Protein AF-A0A417I311-F1 (afdb_monomer)

Secondary structure (DSSP, 8-state):
-HHHHHHHHHHHHHHHHHHHHHHHHTTT-HHHHHHHHHHHHHHHHHHHTTSHHHHHTT-SSEEEEE-SS---HHHHHHHHTT---TT-S-EEEEESS-SSEEEEE---TTS-EEEEEE-TTSSEEEEEEE--GGGEEEE-S--SSPPPP---SSHHHHHHHHHHHHHHHHHHHHHHHHHHHHS-PPPPPPPPGGGEEEEEEEEETTEEEEEEE-TT--EEEEEEEETTT-EEEEEETT--EEEEEEEPSS-SS-EEEEEETTEEEEEEEE---SSS-EEEEEETTEEEEEEEPTTSSS--EEEEETTEEEEEEE-----EETTEE--SEEEEESSGGGHHHHHHHHHHHHHHHHHHHTT---S--

pLDDT: mean 87.01, std 12.62, range [29.98, 97.88]

Solvent-a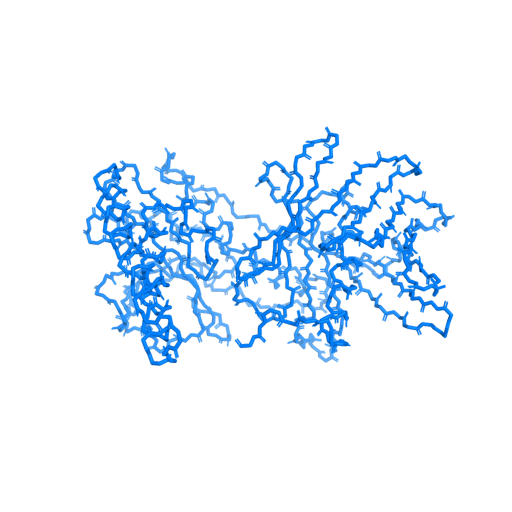ccessible surface area (backbone atoms only — not comparable to full-atom values): 19408 Å² total; per-residue (Å²): 108,75,70,54,30,51,52,25,38,53,53,9,50,54,36,28,52,51,11,55,50,36,37,66,75,25,64,95,38,72,68,44,36,52,53,14,51,55,38,28,53,51,9,53,51,41,32,23,67,27,42,44,68,53,33,42,74,70,38,61,52,48,39,51,43,77,43,90,54,69,52,58,67,66,63,52,45,72,64,35,26,85,39,74,45,66,41,12,8,33,24,38,31,34,38,73,92,46,91,53,61,28,42,31,27,41,60,48,98,80,30,39,29,41,38,38,35,52,45,98,75,15,42,39,34,38,42,32,66,47,59,60,56,85,43,59,65,40,81,74,51,73,45,71,40,64,56,65,76,93,77,56,92,48,68,37,50,41,53,21,54,54,46,35,55,68,49,39,64,63,50,51,50,53,39,52,56,43,25,63,76,71,73,48,78,69,85,73,84,77,61,50,36,91,30,38,29,43,38,43,80,45,88,47,101,66,30,44,38,34,44,33,21,41,60,88,67,47,72,49,35,46,32,44,23,48,69,90,64,45,46,42,41,32,20,39,81,85,68,45,70,50,34,37,39,35,57,56,81,92,55,97,49,64,33,33,41,35,24,49,66,85,40,88,45,35,51,40,33,54,51,98,53,97,83,53,65,32,34,38,26,60,38,95,95,38,46,35,37,40,36,52,56,54,83,59,81,57,74,29,30,44,31,24,48,72,83,42,75,47,32,33,37,38,36,48,54,96,44,76,57,95,88,41,81,52,85,42,32,35,35,42,41,78,46,73,91,48,43,71,60,50,52,53,49,45,56,51,50,56,54,53,54,51,40,50,73,75,66,43,87,61,95,75,126

Mean predicted aligned error: 7.83 Å

Structure (mmCIF, N/CA/C/O backbone):
data_AF-A0A417I311-F1
#
_entry.id   AF-A0A417I311-F1
#
loop_
_atom_site.group_PDB
_atom_site.id
_atom_site.type_symbol
_atom_site.label_atom_id
_atom_site.label_alt_id
_atom_site.label_comp_id
_atom_site.label_asym_id
_atom_site.label_entity_id
_atom_site.label_seq_id
_atom_site.pdbx_PDB_ins_code
_atom_site.Cartn_x
_atom_site.Cartn_y
_atom_site.Cartn_z
_atom_site.occupancy
_atom_site.B_iso_or_equiv
_atom_site.auth_seq_id
_atom_site.auth_comp_id
_atom_site.auth_asym_id
_atom_site.auth_atom_id
_atom_site.pdbx_PDB_model_num
ATOM 1 N N . MET A 1 1 ? -21.021 12.827 11.991 1.00 75.88 1 MET A N 1
ATOM 2 C CA . MET A 1 1 ? -19.706 13.355 11.541 1.00 75.88 1 MET A CA 1
ATOM 3 C C . MET A 1 1 ? -19.445 14.848 11.779 1.00 75.88 1 MET A C 1
ATOM 5 O O . MET A 1 1 ? -18.446 15.147 12.423 1.00 75.88 1 MET A O 1
ATOM 9 N N . LYS A 1 2 ? -20.289 15.801 11.335 1.00 80.00 2 LYS A N 1
ATOM 10 C CA . LYS A 1 2 ? -20.006 17.259 11.465 1.00 80.00 2 LYS A CA 1
ATOM 11 C C . LYS A 1 2 ? -19.640 17.720 12.892 1.00 80.00 2 LYS A C 1
ATOM 13 O O . LYS A 1 2 ? -18.656 18.432 13.063 1.00 80.00 2 LYS A O 1
ATOM 18 N N . LYS A 1 3 ? -20.381 17.265 13.913 1.00 81.25 3 LYS A N 1
ATOM 19 C CA . LYS A 1 3 ? -20.112 17.594 15.330 1.00 81.25 3 LYS A CA 1
ATOM 20 C C . LYS A 1 3 ? -18.747 17.082 15.817 1.00 81.25 3 LYS A C 1
ATOM 22 O O . LYS A 1 3 ? -18.019 17.821 16.468 1.00 81.25 3 LYS A O 1
ATOM 27 N N . ARG A 1 4 ? -18.377 15.842 15.460 1.00 85.31 4 ARG A N 1
ATOM 28 C CA . ARG A 1 4 ? -17.066 15.249 15.785 1.00 85.31 4 ARG A CA 1
ATOM 29 C C . ARG A 1 4 ? -15.932 16.065 15.167 1.00 85.31 4 ARG A C 1
ATOM 31 O O . ARG A 1 4 ? -15.029 16.461 15.892 1.00 85.31 4 ARG A O 1
ATOM 38 N N . LYS A 1 5 ? -16.018 16.359 13.863 1.00 88.00 5 LYS A N 1
ATOM 39 C CA . LYS A 1 5 ? -15.006 17.144 13.139 1.00 88.00 5 LYS A CA 1
ATOM 40 C C . LYS A 1 5 ? -14.698 18.456 13.862 1.00 88.00 5 LYS A C 1
ATOM 42 O O . LYS A 1 5 ? -13.538 18.736 14.137 1.00 88.00 5 LYS A O 1
ATOM 47 N N . TRP A 1 6 ? -15.730 19.224 14.213 1.00 90.19 6 TRP A N 1
ATOM 48 C CA . TRP A 1 6 ? -15.559 20.489 14.933 1.00 90.19 6 TRP A CA 1
ATOM 49 C C . TRP A 1 6 ? -14.983 20.303 16.334 1.00 90.19 6 TRP A C 1
ATOM 51 O O . TRP A 1 6 ? -14.051 21.013 16.692 1.00 90.19 6 TRP A O 1
ATOM 61 N N . LYS A 1 7 ? -15.470 19.319 17.099 1.00 89.94 7 LYS A N 1
ATOM 62 C CA . LYS A 1 7 ? -14.959 19.039 18.447 1.00 89.94 7 LYS A CA 1
ATOM 63 C C . LYS A 1 7 ? -13.455 18.742 18.441 1.00 89.94 7 LYS A C 1
ATOM 65 O O . LYS A 1 7 ? -12.721 19.339 19.220 1.00 89.94 7 LYS A O 1
ATOM 70 N N . PHE A 1 8 ? -13.005 17.848 17.560 1.00 90.88 8 PHE A N 1
ATOM 71 C CA . PHE A 1 8 ? -11.591 17.471 17.465 1.00 90.88 8 PHE A CA 1
ATOM 72 C C . PHE A 1 8 ? -10.726 18.595 16.887 1.00 90.88 8 PHE A C 1
ATOM 74 O O . PHE A 1 8 ? -9.636 18.819 17.394 1.00 90.88 8 PHE A O 1
ATOM 81 N N . ARG A 1 9 ? -11.212 19.359 15.897 1.00 92.25 9 ARG A N 1
ATOM 82 C CA . ARG A 1 9 ? -10.464 20.516 15.375 1.00 92.25 9 ARG A CA 1
ATOM 83 C C . ARG A 1 9 ? -10.301 21.623 16.414 1.00 92.25 9 ARG A C 1
ATOM 85 O O . ARG A 1 9 ? -9.201 22.123 16.583 1.00 92.25 9 ARG A O 1
ATOM 92 N N . ILE A 1 10 ? -11.354 21.978 17.151 1.00 93.69 10 ILE A N 1
ATOM 93 C CA . ILE A 1 10 ? -11.255 23.005 18.202 1.00 93.69 10 ILE A CA 1
ATOM 94 C C . ILE A 1 10 ? -10.309 22.540 19.314 1.00 93.69 10 ILE A C 1
ATOM 96 O O . ILE A 1 10 ? -9.406 23.279 19.690 1.00 93.69 10 ILE A O 1
ATOM 100 N N . ALA A 1 11 ? -10.483 21.308 19.805 1.00 93.94 11 ALA A N 1
ATOM 101 C CA . ALA A 1 11 ? -9.630 20.765 20.859 1.00 93.94 11 ALA A CA 1
ATOM 102 C C . ALA A 1 11 ? -8.164 20.654 20.412 1.00 93.94 11 ALA A C 1
ATOM 104 O O . ALA A 1 11 ? -7.278 21.133 21.110 1.00 93.94 11 ALA A O 1
ATOM 105 N N . GLY A 1 12 ? -7.914 20.079 19.232 1.00 92.94 12 GLY A N 1
ATOM 106 C CA . GLY A 1 12 ? -6.569 19.949 18.672 1.00 92.94 12 GLY A CA 1
ATOM 107 C C . GLY A 1 12 ? -5.918 21.308 18.444 1.00 92.94 12 GLY A C 1
ATOM 108 O O . GLY A 1 12 ? -4.799 21.522 18.887 1.00 92.94 12 GLY A O 1
ATOM 109 N N . GLY A 1 13 ? -6.651 22.263 17.863 1.00 94.00 13 GLY A N 1
ATOM 110 C CA . GLY A 1 13 ? -6.154 23.616 17.617 1.00 94.00 13 GLY A CA 1
ATOM 111 C C . GLY A 1 13 ? -5.790 24.350 18.906 1.00 94.00 13 GLY A C 1
ATOM 112 O O . GLY A 1 13 ? -4.733 24.968 18.972 1.00 94.00 13 GLY A O 1
ATOM 113 N N . ALA A 1 14 ? -6.610 24.229 19.954 1.00 95.62 14 ALA A N 1
ATOM 114 C CA . ALA A 1 14 ? -6.309 24.815 21.259 1.00 95.62 14 ALA A CA 1
ATOM 115 C C . ALA A 1 14 ? -5.031 24.225 21.882 1.00 95.62 14 ALA A C 1
ATOM 117 O O . ALA A 1 14 ? -4.188 24.971 22.375 1.00 95.62 14 ALA A O 1
ATOM 118 N N . VAL A 1 15 ? -4.856 22.900 21.820 1.00 95.88 15 VAL A N 1
ATOM 119 C CA . VAL A 1 15 ? -3.656 22.221 22.339 1.00 95.88 15 VAL A CA 1
ATOM 120 C C . VAL A 1 15 ? -2.414 22.569 21.507 1.00 95.88 15 VAL A C 1
ATOM 122 O O . VAL A 1 15 ? -1.358 22.840 22.071 1.00 95.88 15 VAL A O 1
ATOM 125 N N . THR A 1 16 ? -2.531 22.645 20.179 1.00 94.75 16 THR A N 1
ATOM 126 C CA . THR A 1 16 ? -1.442 23.082 19.289 1.00 94.75 16 THR A CA 1
ATOM 127 C C . THR A 1 16 ? -1.011 24.517 19.601 1.00 94.75 16 THR A C 1
ATOM 129 O O . THR A 1 16 ? 0.183 24.774 19.728 1.00 94.75 16 THR A O 1
ATOM 132 N N . LEU A 1 17 ? -1.960 25.444 19.783 1.00 95.56 17 LEU A N 1
ATOM 133 C CA . LEU A 1 17 ? -1.660 26.831 20.160 1.00 95.56 17 LEU A CA 1
ATOM 134 C C . LEU A 1 17 ? -0.974 26.920 21.529 1.00 95.56 17 LEU A C 1
ATOM 136 O O . LEU A 1 17 ? -0.050 27.713 21.688 1.00 95.56 17 LEU A O 1
ATOM 140 N N . LEU A 1 18 ? -1.375 26.081 22.489 1.00 94.56 18 LEU A N 1
ATOM 141 C CA . LEU A 1 18 ? -0.691 25.972 23.777 1.00 94.56 18 LEU A CA 1
ATOM 142 C C . LEU A 1 18 ? 0.759 25.494 23.605 1.00 94.56 18 LEU A C 1
ATOM 144 O O . LEU A 1 18 ? 1.657 26.078 24.201 1.00 94.56 18 LEU A O 1
ATOM 148 N N . GLY A 1 19 ? 1.004 24.484 22.765 1.00 93.12 19 GLY A N 1
ATOM 149 C CA . GLY A 1 19 ? 2.359 24.019 22.449 1.00 93.12 19 GLY A CA 1
ATOM 150 C C . GLY A 1 19 ? 3.234 25.125 21.847 1.00 93.12 19 GLY A C 1
ATOM 151 O O . GLY A 1 19 ? 4.344 25.351 22.317 1.00 93.12 19 GLY A O 1
ATOM 152 N N . ILE A 1 20 ? 2.709 25.877 20.873 1.00 93.81 20 ILE A N 1
ATOM 153 C CA . ILE A 1 20 ? 3.413 27.021 20.259 1.00 93.81 20 ILE A CA 1
ATOM 154 C C . ILE A 1 20 ? 3.721 28.102 21.303 1.00 93.81 20 ILE A C 1
ATOM 156 O O . ILE A 1 20 ? 4.832 28.629 21.348 1.00 93.81 20 ILE A O 1
ATOM 160 N N . TYR A 1 21 ? 2.755 28.419 22.166 1.00 94.25 21 TYR A N 1
ATOM 161 C CA . TYR A 1 21 ? 2.948 29.385 23.243 1.00 94.25 21 TYR A CA 1
ATOM 162 C C . TYR A 1 21 ? 4.054 28.948 24.215 1.00 94.25 21 TYR A C 1
ATOM 164 O O . TYR A 1 21 ? 4.936 29.743 24.536 1.00 94.25 21 TYR A O 1
ATOM 172 N N . LEU A 1 22 ? 4.055 27.677 24.633 1.00 92.00 22 LEU A N 1
ATOM 173 C CA . LEU A 1 22 ? 5.090 27.128 25.510 1.00 92.00 22 LEU A CA 1
ATOM 174 C C . LEU A 1 22 ? 6.476 27.148 24.852 1.00 92.00 22 LEU A C 1
ATOM 176 O O . LEU A 1 22 ? 7.454 27.426 25.540 1.00 92.00 22 LEU A O 1
ATOM 180 N N . MET A 1 23 ? 6.571 26.926 23.534 1.00 92.00 23 MET A N 1
ATOM 181 C CA . MET A 1 23 ? 7.841 27.072 22.808 1.00 92.00 23 MET A CA 1
ATOM 182 C C . MET A 1 23 ? 8.362 28.511 22.852 1.00 92.00 23 MET A C 1
ATOM 184 O O . MET A 1 23 ? 9.558 28.720 23.032 1.00 92.00 23 MET A O 1
ATOM 188 N N . ALA A 1 24 ? 7.476 29.499 22.701 1.00 90.88 24 ALA A N 1
ATOM 189 C CA . ALA A 1 24 ? 7.858 30.907 22.728 1.00 90.88 24 ALA A CA 1
ATOM 190 C C . ALA A 1 24 ? 8.306 31.363 24.127 1.00 90.88 24 ALA A C 1
ATOM 192 O O . ALA A 1 24 ? 9.293 32.083 24.249 1.00 90.88 24 ALA A O 1
ATOM 193 N N . VAL A 1 25 ? 7.603 30.936 25.182 1.00 90.19 25 VAL A N 1
ATOM 194 C CA . VAL A 1 25 ? 7.931 31.305 26.573 1.00 90.19 25 VAL A CA 1
ATOM 195 C C . VAL A 1 25 ? 9.162 30.558 27.089 1.00 90.19 25 VAL A C 1
ATOM 197 O O . VAL A 1 25 ? 9.966 31.136 27.811 1.00 90.19 25 VAL A O 1
ATOM 200 N N . GLY A 1 26 ? 9.326 29.292 26.708 1.00 83.94 26 GLY A N 1
ATOM 201 C CA . GLY A 1 26 ? 10.454 28.444 27.100 1.00 83.94 26 GLY A CA 1
ATOM 202 C C . GLY A 1 26 ? 11.679 28.553 26.199 1.00 83.94 26 GLY A C 1
ATOM 203 O O . GLY A 1 26 ? 12.527 27.663 26.227 1.00 83.94 26 GLY A O 1
ATOM 204 N N . TYR A 1 27 ? 11.762 29.577 25.347 1.00 84.25 27 TYR A N 1
ATOM 205 C CA . TYR A 1 27 ? 12.858 29.710 24.395 1.00 84.25 27 TYR A CA 1
ATOM 206 C C . TYR A 1 27 ? 14.206 29.813 25.126 1.00 84.25 27 TYR A C 1
ATOM 208 O O . TYR A 1 27 ? 14.423 30.716 25.931 1.00 84.25 27 TYR A O 1
ATOM 216 N N . GLY A 1 28 ? 15.114 28.877 24.840 1.00 80.00 28 GLY A N 1
ATOM 217 C CA . GLY A 1 28 ? 16.408 28.757 25.521 1.00 80.00 28 GLY A CA 1
ATOM 218 C C . GLY A 1 28 ? 16.422 27.801 26.721 1.00 80.00 28 GLY A C 1
ATOM 219 O O . GLY A 1 28 ? 17.489 27.577 27.285 1.00 80.00 28 GLY A O 1
ATOM 220 N N . GLU A 1 29 ? 15.286 27.192 27.084 1.00 90.31 29 GLU A N 1
ATOM 221 C CA . GLU A 1 29 ? 15.189 26.204 28.163 1.00 90.31 29 GLU A CA 1
ATOM 222 C C . GLU A 1 29 ? 14.776 24.819 27.632 1.00 90.31 29 GLU A C 1
ATOM 224 O O . GLU A 1 29 ? 13.647 24.591 27.189 1.00 90.31 29 GLU A O 1
ATOM 229 N N . THR A 1 30 ? 15.691 23.850 27.716 1.00 88.81 30 THR A N 1
ATOM 230 C CA . THR A 1 30 ? 15.527 22.509 27.127 1.00 88.81 30 THR A CA 1
ATOM 231 C C . THR A 1 30 ? 14.301 21.748 27.643 1.00 88.81 30 THR A C 1
ATOM 233 O O . THR A 1 30 ? 13.616 21.080 26.866 1.00 88.81 30 THR A O 1
ATOM 236 N N . ILE A 1 31 ? 13.994 21.844 28.941 1.00 89.25 31 ILE A N 1
ATOM 237 C CA . ILE A 1 31 ? 12.863 21.125 29.551 1.00 89.25 31 ILE A CA 1
ATOM 238 C C . ILE A 1 31 ? 11.537 21.673 29.018 1.00 89.25 31 ILE A C 1
ATOM 240 O O . ILE A 1 31 ? 10.693 20.907 28.547 1.00 89.25 31 ILE A O 1
ATOM 244 N N . THR A 1 32 ? 11.371 22.994 29.029 1.00 86.00 32 THR A N 1
ATOM 245 C CA . THR A 1 32 ? 10.146 23.645 28.554 1.00 86.00 32 THR A CA 1
ATOM 246 C C . THR A 1 32 ? 9.944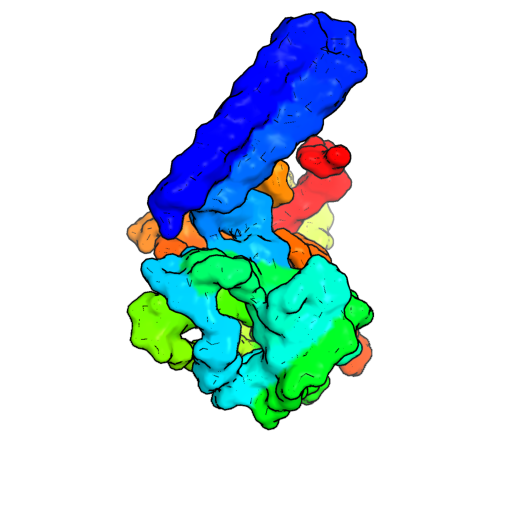 23.428 27.056 1.00 86.00 32 THR A C 1
ATOM 248 O O . THR A 1 32 ? 8.829 23.115 26.640 1.00 86.00 32 THR A O 1
ATOM 251 N N . LEU A 1 33 ? 11.013 23.460 26.252 1.00 88.75 33 LEU A N 1
ATOM 252 C CA . LEU A 1 33 ? 10.952 23.105 24.828 1.00 88.75 33 LEU A CA 1
ATOM 253 C C . LEU A 1 33 ? 10.535 21.646 24.598 1.00 88.75 33 LEU A C 1
ATOM 255 O O . LEU A 1 33 ? 9.730 21.367 23.705 1.00 88.75 33 LEU A O 1
ATOM 259 N N . THR A 1 34 ? 11.025 20.718 25.421 1.00 88.75 34 THR A N 1
ATOM 260 C CA . THR A 1 34 ? 10.639 19.300 25.345 1.00 88.75 34 THR A CA 1
ATOM 261 C C . THR A 1 34 ? 9.146 19.131 25.631 1.00 88.75 34 THR A C 1
ATOM 263 O O . THR A 1 34 ? 8.425 18.521 24.841 1.00 88.75 34 THR A O 1
ATOM 266 N N . ILE A 1 35 ? 8.646 19.736 26.713 1.00 91.25 35 ILE A N 1
ATOM 267 C CA . ILE A 1 35 ? 7.219 19.710 27.071 1.00 91.25 35 ILE A CA 1
ATOM 268 C C . ILE A 1 35 ? 6.375 20.344 25.961 1.00 91.25 35 ILE A C 1
ATOM 270 O O . ILE A 1 35 ? 5.372 19.768 25.538 1.00 91.25 35 ILE A O 1
ATOM 274 N N . ALA A 1 36 ? 6.792 21.505 25.457 1.00 90.88 36 ALA A N 1
ATOM 275 C CA . ALA A 1 36 ? 6.097 22.219 24.395 1.00 90.88 36 ALA A CA 1
ATOM 276 C C . ALA A 1 36 ? 5.980 21.376 23.117 1.00 90.88 36 ALA A C 1
ATOM 278 O O . ALA A 1 36 ? 4.914 21.327 22.501 1.00 90.88 36 ALA A O 1
ATOM 279 N N . THR A 1 37 ? 7.043 20.651 22.765 1.00 90.06 37 THR A N 1
ATOM 280 C CA . THR A 1 37 ? 7.070 19.727 21.624 1.00 90.06 37 THR A CA 1
ATOM 281 C C . THR A 1 37 ? 6.085 18.576 21.814 1.00 90.06 37 THR A C 1
ATOM 283 O O . THR A 1 37 ? 5.281 18.303 20.924 1.00 90.06 37 THR A O 1
ATOM 286 N N . VAL A 1 38 ? 6.070 17.944 22.991 1.00 91.94 38 VAL A N 1
ATOM 287 C CA . VAL A 1 38 ? 5.119 16.864 23.305 1.00 91.94 38 VAL A CA 1
ATOM 288 C C . VAL A 1 38 ? 3.671 17.362 23.219 1.00 91.94 38 VAL A C 1
ATOM 290 O O . VAL A 1 38 ? 2.830 16.721 22.586 1.00 91.94 38 VAL A O 1
ATOM 293 N N . VAL A 1 39 ? 3.370 18.531 23.793 1.00 92.81 39 VAL A N 1
ATOM 294 C CA . VAL A 1 39 ? 2.035 19.152 23.722 1.00 92.81 39 VAL A CA 1
ATOM 295 C C . VAL A 1 39 ? 1.642 19.450 22.274 1.00 92.81 39 VAL A C 1
ATOM 297 O O . VAL A 1 39 ? 0.513 19.166 21.871 1.00 92.81 39 VAL A O 1
ATOM 300 N N . LEU A 1 40 ? 2.573 19.970 21.472 1.00 91.88 40 LEU A N 1
ATOM 301 C CA . LEU A 1 40 ? 2.344 20.253 20.059 1.00 91.88 40 LEU A CA 1
ATOM 302 C C . LEU A 1 40 ? 1.984 18.980 19.279 1.00 91.88 40 LEU A C 1
ATOM 304 O O . LEU A 1 40 ? 0.990 18.978 18.547 1.00 91.88 40 LEU A O 1
ATOM 308 N N . ILE A 1 41 ? 2.734 17.891 19.489 1.00 89.12 41 ILE A N 1
ATOM 309 C CA . ILE A 1 41 ? 2.469 16.575 18.888 1.00 89.12 41 ILE A CA 1
ATOM 310 C C . ILE A 1 41 ? 1.065 16.089 19.267 1.00 89.12 41 ILE A C 1
ATOM 312 O O . ILE A 1 41 ? 0.293 15.696 18.391 1.00 89.12 41 ILE A O 1
ATOM 316 N N . PHE A 1 42 ? 0.685 16.179 20.546 1.00 90.12 42 PHE A N 1
ATOM 317 C CA . PHE A 1 42 ? -0.663 15.809 20.987 1.00 90.12 42 PHE A CA 1
ATOM 318 C C . PHE A 1 42 ? -1.755 16.652 20.319 1.00 90.12 42 PHE A C 1
ATOM 320 O O . PHE A 1 42 ? -2.780 16.107 19.904 1.00 90.12 42 PHE A O 1
ATOM 327 N N . GLY A 1 43 ? -1.547 17.963 20.174 1.00 91.69 43 GLY A N 1
ATOM 328 C CA . GLY A 1 43 ? -2.493 18.846 19.491 1.00 91.69 43 GLY A CA 1
ATOM 329 C C . GLY A 1 43 ? -2.701 18.462 18.025 1.00 91.69 43 GLY A C 1
ATOM 330 O O . GLY A 1 43 ? -3.844 18.311 17.579 1.00 91.69 43 GLY A O 1
ATOM 331 N N . ILE A 1 44 ? -1.606 18.201 17.303 1.00 88.62 44 ILE A N 1
ATOM 332 C CA . ILE A 1 44 ? -1.632 17.746 15.904 1.00 88.62 44 ILE A CA 1
ATOM 333 C C . ILE A 1 44 ? -2.314 16.374 15.787 1.00 88.62 44 ILE A C 1
ATOM 335 O O . ILE A 1 44 ? -3.141 16.172 14.893 1.00 88.62 44 ILE A O 1
ATOM 339 N N . ALA A 1 45 ? -2.039 15.446 16.707 1.00 86.31 45 ALA A N 1
ATOM 340 C CA . ALA A 1 45 ? -2.669 14.127 16.721 1.00 86.31 45 ALA A CA 1
ATOM 341 C C . ALA A 1 45 ? -4.192 14.224 16.934 1.00 86.31 45 ALA A C 1
ATOM 343 O O . ALA A 1 45 ? -4.967 13.634 16.177 1.00 86.31 45 ALA A O 1
ATOM 344 N N . ILE A 1 46 ? -4.645 15.027 17.908 1.00 90.12 46 ILE A N 1
ATOM 345 C CA . ILE A 1 46 ? -6.077 15.272 18.159 1.00 90.12 46 ILE A CA 1
ATOM 346 C C . ILE A 1 46 ? -6.733 15.910 16.931 1.00 90.12 46 ILE A C 1
ATOM 348 O O . ILE A 1 46 ? -7.817 15.489 16.520 1.00 90.12 46 ILE A O 1
ATOM 352 N N . TRP A 1 47 ? -6.085 16.901 16.318 1.00 89.88 47 TRP A N 1
ATOM 353 C CA . TRP A 1 47 ? -6.589 17.534 15.101 1.00 89.88 47 TRP A CA 1
ATOM 354 C C . TRP A 1 47 ? -6.766 16.515 13.968 1.00 89.88 47 TRP A C 1
ATOM 356 O O . TRP A 1 47 ? -7.811 16.479 13.312 1.00 89.88 47 TRP A O 1
ATOM 366 N N . SER A 1 48 ? -5.776 15.644 13.778 1.00 86.25 48 SER A N 1
ATOM 367 C CA . SER A 1 48 ? -5.758 14.632 12.718 1.00 86.25 48 SER A CA 1
ATOM 368 C C . SER A 1 48 ? -6.824 13.549 12.919 1.00 86.25 48 SER A C 1
ATOM 370 O O . SER A 1 48 ? -7.396 13.060 11.950 1.00 86.25 48 SER A O 1
ATOM 372 N N . MET A 1 49 ? -7.229 13.257 14.159 1.00 87.75 49 MET A N 1
ATOM 373 C CA . MET A 1 49 ? -8.343 12.345 14.473 1.00 87.75 49 MET A CA 1
ATOM 374 C C . MET A 1 49 ? -9.749 12.871 14.105 1.00 87.75 49 MET A C 1
ATOM 376 O O . MET A 1 49 ? -10.752 12.162 14.300 1.00 87.75 49 MET A O 1
ATOM 380 N N . ALA A 1 50 ? -9.861 14.108 13.603 1.00 87.00 50 ALA A N 1
ATOM 381 C CA . ALA A 1 50 ? -11.140 14.754 13.311 1.00 87.00 50 ALA A CA 1
ATOM 382 C C . ALA A 1 50 ? -11.897 14.130 12.129 1.00 87.00 50 ALA A C 1
ATOM 384 O O . ALA A 1 50 ? -13.133 14.093 12.145 1.00 87.00 50 ALA A O 1
ATOM 385 N N . THR A 1 51 ? -11.176 13.679 11.101 1.00 87.56 51 THR A N 1
ATOM 386 C CA . THR A 1 51 ? -11.739 13.123 9.863 1.00 87.56 51 THR A CA 1
ATOM 387 C C . THR A 1 51 ? -10.933 11.920 9.378 1.00 87.56 51 THR A C 1
ATOM 389 O O . THR A 1 51 ? -9.730 11.895 9.619 1.00 87.56 51 THR A O 1
ATOM 392 N N . PRO A 1 52 ? -11.554 10.962 8.661 1.00 87.50 52 PRO A N 1
ATOM 393 C CA . PRO A 1 52 ? -10.824 9.851 8.050 1.00 87.50 52 PRO A CA 1
ATOM 394 C C . PRO A 1 52 ? -9.665 10.316 7.174 1.00 87.50 52 PRO A C 1
ATOM 396 O O . PRO A 1 52 ? -8.576 9.781 7.283 1.00 87.50 52 PRO A O 1
ATOM 399 N N . GLU A 1 53 ? -9.877 11.358 6.368 1.00 85.62 53 GLU A N 1
ATOM 400 C CA . GLU A 1 53 ? -8.854 11.924 5.483 1.00 85.62 53 GLU A CA 1
ATOM 401 C C . GLU A 1 53 ? -7.602 12.363 6.256 1.00 85.62 53 GLU A C 1
ATOM 403 O O . GLU A 1 53 ? -6.511 11.884 5.973 1.00 85.62 53 GLU A O 1
ATOM 408 N N . SER A 1 54 ? -7.771 13.199 7.287 1.00 83.44 54 SER A N 1
ATOM 409 C CA . SER A 1 54 ? -6.659 13.680 8.116 1.00 83.44 54 SER A CA 1
ATOM 410 C C . SER A 1 54 ? -6.010 12.591 8.973 1.00 83.44 54 SER A C 1
ATOM 412 O O . SER A 1 54 ? -4.837 12.692 9.314 1.00 83.44 54 SER A O 1
ATOM 414 N N . TYR A 1 55 ? -6.771 11.569 9.370 1.00 85.94 55 TYR A N 1
ATOM 415 C CA . TYR A 1 55 ? -6.246 10.474 10.180 1.00 85.94 55 TYR A CA 1
ATOM 416 C C . TYR A 1 55 ? -5.438 9.498 9.321 1.00 85.94 55 TYR A C 1
ATOM 418 O O . TYR A 1 55 ? -4.284 9.219 9.632 1.00 85.94 55 TYR A O 1
ATOM 426 N N . ASN A 1 56 ? -6.016 9.052 8.204 1.00 85.38 56 ASN A N 1
ATOM 427 C CA . ASN A 1 56 ? -5.396 8.105 7.277 1.00 85.38 56 ASN A CA 1
ATOM 428 C C . ASN A 1 56 ? -4.207 8.729 6.527 1.00 85.38 56 ASN A C 1
ATOM 430 O O . ASN A 1 56 ? -3.346 8.014 6.037 1.00 85.38 56 ASN A O 1
ATOM 434 N N . SER A 1 57 ? -4.110 10.062 6.436 1.00 76.44 57 SER A N 1
ATOM 435 C CA . SER A 1 57 ? -2.889 10.701 5.927 1.00 76.44 57 SER A CA 1
ATOM 436 C C . SER A 1 57 ? -1.702 10.573 6.886 1.00 76.44 57 SER A C 1
ATOM 438 O O . SER A 1 57 ? -0.562 10.696 6.451 1.00 76.44 57 SER A O 1
ATOM 440 N N . MET A 1 58 ? -1.957 10.356 8.181 1.00 70.88 58 MET A N 1
ATOM 441 C CA . MET A 1 58 ? -0.931 10.322 9.227 1.00 70.88 58 MET A CA 1
ATOM 442 C C . MET A 1 58 ? -0.439 8.900 9.536 1.00 70.88 58 MET A C 1
ATOM 444 O O . MET A 1 58 ? 0.682 8.744 10.007 1.00 70.88 58 MET A O 1
ATOM 448 N N . THR A 1 59 ? -1.255 7.869 9.301 1.00 70.44 59 THR A N 1
ATOM 449 C CA . THR A 1 59 ? -0.904 6.465 9.568 1.00 70.44 59 THR A CA 1
ATOM 450 C C . THR A 1 59 ? -1.687 5.507 8.671 1.00 70.44 59 THR A C 1
ATOM 452 O O . THR A 1 59 ? -2.862 5.754 8.400 1.00 70.44 59 THR A O 1
ATOM 455 N N . ASP A 1 60 ? -1.050 4.397 8.285 1.00 66.06 60 ASP A N 1
ATOM 456 C CA . ASP A 1 60 ? -1.697 3.264 7.600 1.00 66.06 60 ASP A CA 1
ATOM 457 C C . ASP A 1 60 ? -1.835 2.023 8.499 1.00 66.06 60 ASP A C 1
ATOM 459 O O . ASP A 1 60 ? -2.516 1.072 8.125 1.00 66.06 60 ASP A O 1
ATOM 463 N N . MET A 1 61 ? -1.279 2.044 9.721 1.00 73.00 61 MET A N 1
ATOM 464 C CA . MET A 1 61 ? -1.401 0.920 10.666 1.00 73.00 61 MET A CA 1
ATOM 465 C C . MET A 1 61 ? -2.859 0.643 11.045 1.00 73.00 61 MET A C 1
ATOM 467 O O . MET A 1 61 ? -3.262 -0.496 11.279 1.00 73.00 61 MET A O 1
ATOM 471 N N . ILE A 1 62 ? -3.653 1.711 11.143 1.00 84.81 62 ILE A N 1
ATOM 472 C CA . ILE A 1 62 ? -5.086 1.637 11.386 1.00 84.81 62 ILE A CA 1
ATOM 473 C C . ILE A 1 62 ? -5.756 2.615 10.434 1.00 84.81 62 ILE A C 1
ATOM 475 O O . ILE A 1 62 ? -5.459 3.806 10.449 1.00 84.81 62 ILE A O 1
ATOM 479 N N . ALA A 1 63 ? -6.705 2.130 9.646 1.00 90.56 63 ALA A N 1
ATOM 480 C CA . ALA A 1 63 ? -7.536 2.958 8.796 1.00 90.56 63 ALA A CA 1
ATOM 481 C C . ALA A 1 63 ? -8.829 3.342 9.520 1.00 90.56 63 ALA A C 1
ATOM 483 O O . ALA A 1 63 ? -9.562 2.494 10.026 1.00 90.56 63 ALA A O 1
ATOM 484 N N . MET A 1 64 ? -9.147 4.631 9.525 1.00 93.56 64 MET A N 1
ATOM 485 C CA . MET A 1 64 ? -10.434 5.151 9.968 1.00 93.56 64 MET A CA 1
ATOM 486 C C . MET A 1 64 ? -11.425 5.167 8.804 1.00 93.56 64 MET A C 1
ATOM 488 O O . MET A 1 64 ? -11.120 5.668 7.721 1.00 93.56 64 MET A O 1
ATOM 492 N N . ILE A 1 65 ? -12.641 4.692 9.065 1.00 94.81 65 ILE A N 1
ATOM 493 C CA . ILE A 1 65 ? -13.758 4.659 8.120 1.00 94.81 65 ILE A CA 1
ATOM 494 C C . ILE A 1 65 ? -14.939 5.405 8.742 1.00 94.81 65 ILE A C 1
ATOM 496 O O . ILE A 1 65 ? -15.316 5.170 9.890 1.00 94.81 65 ILE A O 1
ATOM 500 N N . SER A 1 66 ? -15.533 6.336 7.999 1.00 93.44 66 SER A N 1
ATOM 501 C CA . SER A 1 66 ? -16.719 7.070 8.452 1.00 93.44 66 SER A CA 1
ATOM 502 C C . SER A 1 66 ? -17.991 6.350 8.032 1.00 93.44 66 SER A C 1
ATOM 504 O O . SER A 1 66 ? -18.135 6.000 6.867 1.00 93.44 66 SER A O 1
ATOM 506 N N . MET A 1 67 ? -18.955 6.241 8.945 1.00 94.19 67 MET A N 1
ATOM 507 C CA . MET A 1 67 ? -20.284 5.711 8.646 1.00 94.19 67 MET A CA 1
ATOM 508 C C . MET A 1 67 ? -21.254 6.840 8.273 1.00 94.19 67 MET A C 1
ATOM 510 O O . MET A 1 67 ? -21.249 7.903 8.903 1.00 94.19 67 MET A O 1
ATOM 514 N N . GLU A 1 68 ? -22.119 6.614 7.281 1.00 89.69 68 GLU A N 1
ATOM 515 C CA . GLU A 1 68 ? -23.174 7.571 6.897 1.00 89.69 68 GLU A CA 1
ATOM 516 C C . GLU A 1 68 ? -24.234 7.734 7.997 1.00 89.69 68 GLU A C 1
ATOM 518 O O . GLU A 1 68 ? -24.686 8.839 8.305 1.00 89.69 68 GLU A O 1
ATOM 523 N N . LYS A 1 69 ? -24.562 6.621 8.653 1.00 92.06 69 LYS A N 1
ATOM 524 C CA . LYS A 1 69 ? -25.468 6.509 9.800 1.00 92.06 69 LYS A CA 1
ATOM 525 C C . LYS A 1 69 ? -24.845 5.583 10.851 1.00 92.06 69 LYS A C 1
ATOM 527 O O . LYS A 1 69 ? -23.944 4.831 10.493 1.00 92.06 69 LYS A O 1
ATOM 532 N N . PRO A 1 70 ? -25.285 5.611 12.121 1.00 95.00 70 PRO A N 1
ATOM 533 C CA . PRO A 1 70 ? -24.840 4.629 13.107 1.00 95.00 70 PRO A CA 1
ATOM 534 C C . PRO A 1 70 ? -25.032 3.201 12.582 1.00 95.00 70 PRO A C 1
ATOM 536 O O . PRO A 1 70 ? -26.128 2.867 12.128 1.00 95.00 70 PRO A O 1
ATOM 539 N N . ARG A 1 71 ? -23.984 2.376 12.637 1.00 96.50 71 ARG A N 1
ATOM 540 C CA . ARG A 1 71 ? -24.019 0.957 12.248 1.00 96.50 71 ARG A CA 1
ATOM 541 C C . ARG A 1 71 ? -23.704 0.060 13.442 1.00 96.50 71 ARG A C 1
ATOM 543 O O . ARG A 1 71 ? -23.067 0.498 14.404 1.00 96.50 71 ARG A O 1
ATOM 550 N N . LYS A 1 72 ? -24.117 -1.203 13.368 1.00 96.56 72 LYS A N 1
ATOM 551 C CA . LYS A 1 72 ? -23.703 -2.265 14.295 1.00 96.56 72 LYS A CA 1
ATOM 552 C C . LYS A 1 72 ? -22.676 -3.181 13.644 1.00 96.56 72 LYS A C 1
ATOM 554 O O . LYS A 1 72 ? -22.702 -3.389 12.437 1.00 96.56 72 LYS A O 1
ATOM 559 N N . ILE A 1 73 ? -21.790 -3.755 14.455 1.00 96.69 73 ILE A N 1
ATOM 560 C CA . ILE A 1 73 ? -20.722 -4.631 13.956 1.00 96.69 73 ILE A CA 1
ATOM 561 C C . ILE A 1 73 ? -21.286 -5.931 13.371 1.00 96.69 73 ILE A C 1
ATOM 563 O O . ILE A 1 73 ? -20.740 -6.458 12.409 1.00 96.69 73 ILE A O 1
ATOM 567 N N . GLU A 1 74 ? -22.423 -6.403 13.889 1.00 96.00 74 GLU A N 1
ATOM 568 C CA . GLU A 1 74 ? -23.128 -7.577 13.376 1.00 96.00 74 GLU A CA 1
ATOM 569 C C . GLU A 1 74 ? -23.575 -7.408 11.915 1.00 96.00 74 GLU A C 1
ATOM 571 O O . GLU A 1 74 ? -23.586 -8.383 11.176 1.00 96.00 74 GLU A O 1
ATOM 576 N N . GLU A 1 75 ? -23.876 -6.184 11.466 1.00 96.69 75 GLU A N 1
ATOM 577 C CA . GLU A 1 75 ? -24.241 -5.927 10.065 1.00 96.69 75 GLU A CA 1
ATOM 578 C C . GLU A 1 75 ? -23.074 -6.198 9.112 1.00 96.69 75 GLU A C 1
ATOM 580 O O . GLU A 1 75 ? -23.274 -6.699 8.011 1.00 96.69 75 GLU A O 1
ATOM 585 N N . PHE A 1 76 ? -21.851 -5.879 9.542 1.00 97.06 76 PHE A N 1
ATOM 586 C CA . PHE A 1 76 ? -20.648 -6.189 8.778 1.00 97.06 76 PHE A CA 1
ATOM 587 C C . PHE A 1 76 ? -20.349 -7.684 8.849 1.00 97.06 76 PHE A C 1
ATOM 589 O O . PHE A 1 76 ? -20.025 -8.282 7.833 1.00 97.06 76 PHE A O 1
ATOM 596 N N . TYR A 1 77 ? -20.503 -8.315 10.014 1.00 96.62 77 TYR A N 1
ATOM 597 C CA . TYR A 1 77 ? -20.326 -9.764 10.122 1.00 96.62 77 TYR A CA 1
ATOM 598 C C . TYR A 1 77 ? -21.227 -10.531 9.153 1.00 96.62 77 TYR A C 1
ATOM 600 O O . TYR A 1 77 ? -20.741 -11.352 8.385 1.00 96.62 77 TYR A O 1
ATOM 608 N N . GLU A 1 78 ? -22.519 -10.210 9.114 1.00 96.81 78 GLU A N 1
ATOM 609 C CA . GLU A 1 78 ? -23.454 -10.862 8.196 1.00 96.81 78 GLU A CA 1
ATOM 610 C C . GLU A 1 78 ? -23.082 -10.664 6.721 1.00 96.81 78 GLU A C 1
ATOM 612 O O . GLU A 1 78 ? -23.280 -11.575 5.920 1.00 96.81 78 GLU A O 1
ATOM 617 N N . ALA A 1 79 ? -22.507 -9.510 6.375 1.00 96.75 79 ALA A N 1
ATOM 618 C CA . ALA A 1 79 ? -22.102 -9.195 5.012 1.00 96.75 79 ALA A CA 1
ATOM 619 C C . ALA A 1 79 ? -20.820 -9.923 4.566 1.00 96.75 79 ALA A C 1
ATOM 621 O O . ALA A 1 79 ? -20.744 -10.337 3.414 1.00 96.75 79 ALA A O 1
ATOM 622 N N . TYR A 1 80 ? -19.830 -10.103 5.452 1.00 96.75 80 TYR A N 1
ATOM 623 C CA . TYR A 1 80 ? -18.524 -10.677 5.077 1.00 96.75 80 TYR A CA 1
ATOM 624 C C . TYR A 1 80 ? -18.296 -12.122 5.541 1.00 96.75 80 TYR A C 1
ATOM 626 O O . TYR A 1 80 ? -17.339 -12.745 5.092 1.00 96.75 80 TYR A O 1
ATOM 634 N N . LYS A 1 81 ? -19.146 -12.704 6.398 1.00 95.56 81 LYS A N 1
ATOM 635 C CA . LYS A 1 81 ? -18.943 -14.082 6.898 1.00 95.56 81 LYS A CA 1
ATOM 636 C C . LYS A 1 81 ? -18.903 -15.152 5.803 1.00 95.56 81 LYS A C 1
ATOM 638 O O . LYS A 1 81 ? -18.331 -16.205 6.027 1.00 95.56 81 LYS A O 1
ATOM 643 N N . ASN A 1 82 ? -19.524 -14.891 4.651 1.00 95.62 82 ASN A N 1
ATOM 644 C CA . ASN A 1 82 ? -19.559 -15.797 3.497 1.00 95.62 82 ASN A CA 1
ATOM 645 C C . ASN A 1 82 ? -18.664 -15.309 2.349 1.00 95.62 82 ASN A C 1
ATOM 647 O O . ASN A 1 82 ? -18.818 -15.768 1.219 1.00 95.62 82 ASN A O 1
ATOM 651 N N . VAL A 1 83 ? -17.793 -14.337 2.609 1.00 94.81 83 VAL A N 1
ATOM 652 C CA . VAL A 1 83 ? -16.870 -13.809 1.611 1.00 94.81 83 VAL A CA 1
ATOM 653 C C . VAL A 1 83 ? -15.535 -14.483 1.839 1.00 94.81 83 VAL A C 1
ATOM 655 O O . VAL A 1 83 ? -14.991 -14.426 2.941 1.00 94.81 83 VAL A O 1
ATOM 658 N N . ASP A 1 84 ? -15.066 -15.169 0.808 1.00 92.50 84 ASP A N 1
ATOM 659 C CA . ASP A 1 84 ? -13.757 -15.793 0.817 1.00 92.50 84 ASP A CA 1
ATOM 660 C C . ASP A 1 84 ? -12.687 -14.727 0.567 1.00 92.50 84 ASP A C 1
ATOM 662 O O . ASP A 1 84 ? -12.825 -13.905 -0.344 1.00 92.50 84 ASP A O 1
ATOM 666 N N . THR A 1 85 ? -11.672 -14.686 1.423 1.00 93.19 85 THR A N 1
ATOM 667 C CA . THR A 1 85 ? -10.581 -13.708 1.351 1.00 93.19 85 THR A CA 1
ATOM 668 C C . THR A 1 85 ? -9.249 -14.401 1.620 1.00 93.19 85 THR A C 1
ATOM 670 O O . THR A 1 85 ? -9.255 -15.507 2.160 1.00 93.19 85 THR A O 1
ATOM 673 N N . PRO A 1 86 ? -8.101 -13.766 1.320 1.00 89.75 86 PRO A N 1
ATOM 674 C CA . PRO A 1 86 ? -6.786 -14.352 1.598 1.00 89.75 86 PRO A CA 1
ATOM 675 C C . PRO A 1 86 ? -6.594 -14.780 3.064 1.00 89.75 86 PRO A C 1
ATOM 677 O O . PRO A 1 86 ? -6.011 -15.819 3.344 1.00 89.75 86 PRO A O 1
ATOM 680 N N . PHE A 1 87 ? -7.184 -14.040 4.010 1.00 91.31 87 PHE A N 1
ATOM 681 C CA . PHE A 1 87 ? -7.163 -14.350 5.447 1.00 91.31 87 PHE A CA 1
ATOM 682 C C . PHE A 1 87 ? -8.313 -15.274 5.903 1.00 91.31 87 PHE A C 1
ATOM 684 O O . PHE A 1 87 ? -8.611 -15.385 7.099 1.00 91.31 87 PHE A O 1
ATOM 691 N N . GLY A 1 88 ? -8.988 -15.920 4.955 1.00 92.62 88 GLY A N 1
ATOM 692 C CA . GLY A 1 88 ? -10.228 -16.642 5.181 1.00 92.62 88 GLY A CA 1
ATOM 693 C C . GLY A 1 88 ? -11.402 -15.712 5.475 1.00 92.62 88 GLY A C 1
ATOM 694 O O . GLY A 1 88 ? -11.304 -14.484 5.535 1.00 92.62 88 GLY A O 1
ATOM 695 N N . SER A 1 89 ? -12.565 -16.315 5.686 1.00 94.88 89 SER A N 1
ATOM 696 C CA . SER A 1 89 ? -13.770 -15.533 5.948 1.00 94.88 89 SER A CA 1
ATOM 697 C C . SER A 1 89 ? -13.762 -14.877 7.324 1.00 94.88 89 SER A C 1
ATOM 699 O O . SER A 1 89 ? -13.101 -15.288 8.280 1.00 94.88 89 SER A O 1
ATOM 701 N N . ALA A 1 90 ? -14.596 -13.863 7.435 1.00 96.00 90 ALA A N 1
ATOM 702 C CA . ALA A 1 90 ? -14.620 -12.996 8.582 1.00 96.00 90 ALA A CA 1
ATOM 703 C C . ALA A 1 90 ? -15.387 -13.609 9.780 1.00 96.00 90 ALA A C 1
ATOM 705 O O . ALA A 1 90 ? 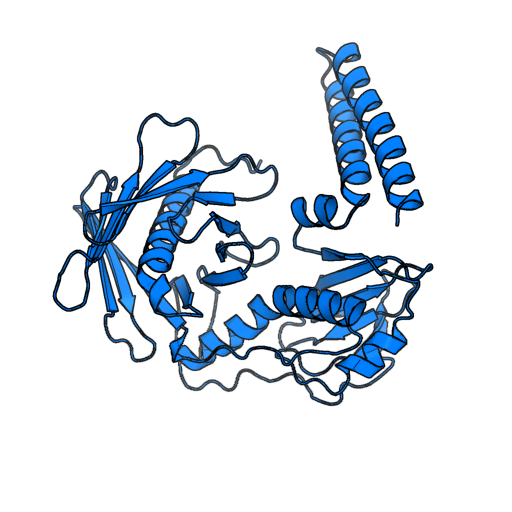-16.416 -14.273 9.621 1.00 96.00 90 ALA A O 1
ATOM 706 N N . TRP A 1 91 ? -14.917 -13.370 11.010 1.00 97.12 91 TRP A N 1
ATOM 707 C CA . TRP A 1 91 ? -15.533 -13.880 12.247 1.00 97.12 91 TRP A CA 1
ATOM 708 C C . TRP A 1 91 ? -15.494 -12.874 13.406 1.00 97.12 91 TRP A C 1
ATOM 710 O O . TRP A 1 91 ? -14.771 -11.885 13.381 1.00 97.12 91 TRP A O 1
ATOM 720 N N . LEU A 1 92 ? -16.319 -13.076 14.438 1.00 97.69 92 LEU A N 1
ATOM 721 C CA . LEU A 1 92 ? -16.467 -12.132 15.550 1.00 97.69 92 LEU A CA 1
ATOM 722 C C . LEU A 1 92 ? -15.617 -12.520 16.758 1.00 97.69 92 LEU A C 1
ATOM 724 O O . LEU A 1 92 ? -15.656 -13.658 17.229 1.00 97.69 92 LEU A O 1
ATOM 728 N N . ALA A 1 93 ? -14.958 -11.529 17.351 1.00 97.38 93 ALA A N 1
ATOM 729 C CA . ALA A 1 93 ? -14.112 -11.699 18.525 1.00 97.38 93 ALA A CA 1
ATOM 730 C C . ALA A 1 93 ? -14.329 -10.610 19.585 1.00 97.38 93 ALA A C 1
ATOM 732 O O . ALA A 1 93 ? -14.867 -9.531 19.323 1.00 97.38 93 ALA A O 1
ATOM 733 N N . LYS A 1 94 ? -13.860 -10.886 20.804 1.00 97.19 94 LYS A N 1
ATOM 734 C CA . LYS A 1 94 ? -13.561 -9.881 21.833 1.00 97.19 94 LYS A CA 1
ATOM 735 C C . LYS A 1 94 ? -12.058 -9.798 22.025 1.00 97.19 94 LYS A C 1
ATOM 737 O O . LYS A 1 94 ? -11.386 -10.823 21.993 1.00 97.19 94 LYS A O 1
ATOM 742 N N . PHE A 1 95 ? -11.581 -8.602 22.330 1.00 95.38 95 PHE A N 1
ATOM 743 C CA . PHE A 1 95 ? -10.174 -8.317 22.582 1.00 95.38 95 PHE A CA 1
ATOM 744 C C . PHE A 1 95 ? -9.954 -7.926 24.048 1.00 95.38 95 PHE A C 1
ATOM 746 O O . PHE A 1 95 ? -10.895 -7.523 24.734 1.00 95.38 95 PHE A O 1
ATOM 753 N N . TYR A 1 96 ? -8.724 -8.051 24.548 1.00 92.44 96 TYR A N 1
ATOM 754 C CA . TYR A 1 96 ? -8.356 -7.542 25.878 1.00 92.44 96 TYR A CA 1
ATOM 755 C C . TYR A 1 96 ? -8.214 -6.018 25.899 1.00 92.44 96 TYR A C 1
ATOM 757 O O . TYR A 1 96 ? -8.555 -5.375 26.890 1.00 92.44 96 TYR A O 1
ATOM 765 N N . THR A 1 97 ? -7.748 -5.445 24.792 1.00 87.06 97 THR A N 1
ATOM 766 C CA . THR A 1 97 ? -7.428 -4.018 24.654 1.00 87.06 97 THR A CA 1
ATOM 767 C C . THR A 1 97 ? -8.646 -3.136 24.380 1.00 87.06 97 THR A C 1
ATOM 769 O O . THR A 1 97 ? -8.560 -1.914 24.482 1.00 87.06 97 THR A O 1
ATOM 772 N N . MET A 1 98 ? -9.806 -3.725 24.073 1.00 88.50 98 MET A N 1
ATOM 773 C CA . MET A 1 98 ? -11.031 -2.978 23.788 1.00 88.50 98 MET A CA 1
ATOM 774 C C . MET A 1 98 ? -12.288 -3.690 24.288 1.00 88.50 98 MET A C 1
ATOM 776 O O . MET A 1 98 ? -12.337 -4.906 24.449 1.00 88.50 98 MET A O 1
ATOM 780 N N . ARG A 1 99 ? -13.343 -2.910 24.549 1.00 88.44 99 ARG A N 1
ATOM 781 C CA . ARG A 1 99 ? -14.619 -3.436 25.070 1.00 88.44 99 ARG A CA 1
ATOM 782 C C . ARG A 1 99 ? -15.559 -3.915 23.967 1.00 88.44 99 ARG A C 1
ATOM 784 O O . ARG A 1 99 ? -16.447 -4.726 24.227 1.00 88.44 99 ARG A O 1
ATOM 791 N N . GLN A 1 100 ? -15.418 -3.352 22.773 1.00 93.12 100 GLN A N 1
ATOM 792 C CA . GLN A 1 100 ? -16.250 -3.643 21.617 1.00 93.12 100 GLN A CA 1
ATOM 793 C C . GLN A 1 100 ? -15.912 -5.021 21.045 1.00 93.12 100 GLN A C 1
ATOM 795 O O . GLN A 1 100 ? -14.809 -5.536 21.228 1.00 93.12 100 GLN A O 1
ATOM 800 N N . LYS A 1 101 ? -16.882 -5.623 20.350 1.00 96.19 101 LYS A N 1
ATOM 801 C CA . LYS A 1 101 ? -16.580 -6.756 19.477 1.00 96.19 101 LYS A CA 1
ATOM 802 C C . LYS A 1 101 ? -15.846 -6.231 18.244 1.00 96.19 101 LYS A C 1
ATOM 804 O O . LYS A 1 101 ? -16.138 -5.121 17.793 1.00 96.19 101 LYS A O 1
ATOM 809 N N . ALA A 1 102 ? -14.961 -7.048 17.701 1.00 97.00 102 ALA A N 1
ATOM 810 C CA . ALA A 1 102 ? -14.360 -6.825 16.396 1.00 97.00 102 ALA A CA 1
ATOM 811 C C . ALA A 1 102 ? -14.766 -7.934 15.442 1.00 97.00 102 ALA A C 1
ATOM 813 O O . ALA A 1 102 ? -14.987 -9.077 15.847 1.00 97.00 102 ALA A O 1
ATOM 814 N N . HIS A 1 103 ? -14.818 -7.554 14.180 1.00 95.75 103 HIS A N 1
ATOM 815 C CA . HIS A 1 103 ? -14.673 -8.448 13.058 1.00 95.75 103 HIS A CA 1
ATOM 816 C C . HIS A 1 103 ? -13.197 -8.794 12.893 1.00 95.75 103 HIS A C 1
ATOM 818 O O . HIS A 1 103 ? -12.379 -7.887 13.003 1.00 95.75 103 HIS A O 1
ATOM 824 N N . VAL A 1 104 ? -12.857 -10.050 12.645 1.00 96.69 104 VAL A N 1
ATOM 825 C CA . VAL A 1 104 ? -11.482 -10.526 12.483 1.00 96.69 104 VAL A CA 1
ATOM 826 C C . VAL A 1 104 ? -11.383 -11.355 11.205 1.00 96.69 104 VAL A C 1
ATOM 828 O O . VAL A 1 104 ? -12.302 -12.114 10.901 1.00 96.69 104 VAL A O 1
ATOM 831 N N . PHE A 1 105 ? -10.276 -11.189 10.486 1.00 95.62 105 PHE A N 1
ATOM 832 C CA . PHE A 1 105 ? -9.838 -11.990 9.343 1.00 95.62 105 PHE A CA 1
ATOM 833 C C . PHE A 1 105 ? -8.469 -12.576 9.712 1.00 95.62 105 PHE A C 1
ATOM 835 O O . PHE A 1 105 ? -7.613 -11.817 10.167 1.00 95.62 105 PHE A O 1
ATOM 842 N N . GLY A 1 106 ? -8.273 -13.889 9.577 1.00 93.62 106 GLY A N 1
ATOM 843 C CA . GLY A 1 106 ? -7.136 -14.615 10.160 1.00 93.62 106 GLY A CA 1
ATOM 844 C C . GLY A 1 106 ? -7.431 -15.120 11.585 1.00 93.62 106 GLY A C 1
ATOM 845 O O . GLY A 1 106 ? -8.603 -15.266 11.944 1.00 93.62 106 GLY A O 1
ATOM 846 N N . PRO A 1 107 ? -6.430 -15.367 12.446 1.00 92.38 107 PRO A N 1
ATOM 847 C CA . PRO A 1 107 ? -5.001 -15.251 12.172 1.00 92.38 107 PRO A CA 1
ATOM 848 C C . PRO A 1 107 ? -4.478 -16.274 11.165 1.00 92.38 107 PRO A C 1
ATOM 850 O O . PRO A 1 107 ? -5.118 -17.302 10.935 1.00 92.38 107 PRO A O 1
ATOM 853 N N . ASP A 1 108 ? -3.339 -15.952 10.563 1.00 85.69 108 ASP A N 1
ATOM 854 C CA . ASP A 1 108 ? -2.556 -16.865 9.739 1.00 85.69 108 ASP A CA 1
ATOM 855 C C . ASP A 1 108 ? -1.576 -17.719 10.555 1.00 85.69 108 ASP A C 1
ATOM 857 O O . ASP A 1 108 ? -1.550 -17.663 11.784 1.00 85.69 108 ASP A O 1
ATOM 861 N N . ALA A 1 109 ? -0.756 -18.521 9.872 1.00 80.50 109 ALA A N 1
ATOM 862 C CA . ALA A 1 109 ? 0.238 -19.376 10.520 1.00 80.50 109 ALA A CA 1
ATOM 863 C C . ALA A 1 109 ? 1.315 -18.595 11.304 1.00 80.50 109 ALA A C 1
ATOM 865 O O . ALA A 1 109 ? 1.959 -19.163 12.188 1.00 80.50 109 ALA A O 1
ATOM 866 N N . LYS A 1 110 ? 1.514 -17.305 11.001 1.00 78.81 110 LYS A N 1
ATOM 867 C CA . LYS A 1 110 ? 2.434 -16.398 11.702 1.00 78.81 110 LYS A CA 1
ATOM 868 C C . LYS A 1 110 ? 1.739 -15.610 12.822 1.00 78.81 110 LYS A C 1
ATOM 870 O O . LYS A 1 110 ? 2.399 -14.864 13.546 1.00 78.81 110 LYS A O 1
ATOM 875 N N . GLY A 1 111 ? 0.432 -15.792 13.004 1.00 85.69 111 GLY A N 1
ATOM 876 C CA . GLY A 1 111 ? -0.377 -15.070 13.981 1.00 85.69 111 GLY A CA 1
ATOM 877 C C . GLY A 1 111 ? -0.829 -13.684 13.519 1.00 85.69 111 GLY A C 1
ATOM 878 O O . GLY A 1 111 ? -1.309 -12.894 14.338 1.00 85.69 111 GLY A O 1
ATOM 879 N N . GLU A 1 112 ? -0.679 -13.375 12.231 1.00 86.50 112 GLU A N 1
ATOM 880 C CA . GLU A 1 112 ? -1.058 -12.118 11.593 1.00 86.50 112 GLU A CA 1
ATOM 881 C C . GLU A 1 112 ? -2.561 -12.094 11.303 1.00 86.50 112 GLU A C 1
ATOM 883 O O . GLU A 1 112 ? -3.136 -13.054 10.795 1.00 86.50 112 GLU A O 1
ATOM 888 N N . TYR A 1 113 ? -3.236 -10.997 11.643 1.00 91.88 113 TYR A N 1
ATOM 889 C CA . TYR A 1 113 ? -4.664 -10.815 11.402 1.00 91.88 113 TYR A CA 1
ATOM 890 C C . TYR A 1 113 ? -5.039 -9.349 11.212 1.00 91.88 113 TYR A C 1
ATOM 892 O O . TYR A 1 113 ? -4.427 -8.417 11.743 1.00 91.88 113 TYR A O 1
ATOM 900 N N . LEU A 1 114 ? -6.154 -9.152 10.514 1.00 94.25 114 LEU A N 1
ATOM 901 C CA . LEU A 1 114 ? -6.831 -7.866 10.416 1.00 94.25 114 LEU A CA 1
ATOM 902 C C . LEU A 1 114 ? -8.078 -7.874 11.281 1.00 94.25 114 LEU A C 1
ATOM 904 O O . LEU A 1 114 ? -8.779 -8.880 11.398 1.00 94.25 114 LEU A O 1
ATOM 908 N N . TYR A 1 115 ? -8.385 -6.729 11.877 1.00 95.38 115 TYR A N 1
ATOM 909 C CA . TYR A 1 115 ? -9.567 -6.580 12.705 1.00 95.38 115 TYR A CA 1
ATOM 910 C C . TYR A 1 115 ? -10.255 -5.240 12.478 1.00 95.38 115 TYR A C 1
ATOM 912 O O . TYR A 1 115 ? -9.632 -4.180 12.444 1.00 95.38 115 TYR A O 1
ATOM 920 N N . PHE A 1 116 ? -11.577 -5.286 12.341 1.00 97.44 116 PHE A N 1
ATOM 921 C CA . PHE A 1 116 ? -12.428 -4.121 12.165 1.00 97.44 116 PHE A CA 1
ATOM 922 C C . PHE A 1 116 ? -13.380 -3.968 13.347 1.00 97.44 116 PHE A C 1
ATOM 924 O O . PHE A 1 116 ? -14.098 -4.900 13.710 1.00 97.44 116 PHE A O 1
ATOM 931 N N . TRP A 1 117 ? -13.432 -2.784 13.949 1.00 96.75 117 TRP A N 1
ATOM 932 C CA . TRP A 1 117 ? -14.369 -2.486 15.031 1.00 96.75 117 TRP A CA 1
ATOM 933 C C . TRP A 1 117 ? -15.011 -1.120 14.857 1.00 96.75 117 TRP A C 1
ATOM 935 O O . TRP A 1 117 ? -14.492 -0.234 14.183 1.00 96.75 117 TRP A O 1
ATOM 945 N N . LEU A 1 118 ? -16.157 -0.941 15.509 1.00 96.62 118 LEU A N 1
ATOM 946 C CA . LEU A 1 118 ? -16.897 0.315 15.512 1.00 96.62 118 LEU A CA 1
ATOM 947 C C . LEU A 1 118 ? -16.754 1.030 16.855 1.00 96.62 118 LEU A C 1
ATOM 949 O O . LEU A 1 118 ? -16.666 0.409 17.919 1.00 96.62 118 LEU A O 1
ATOM 953 N N . THR A 1 119 ? -16.799 2.358 16.826 1.00 93.44 119 THR A N 1
ATOM 954 C CA . THR A 1 119 ? -17.006 3.168 18.027 1.00 93.44 119 THR A CA 1
ATOM 955 C C . THR A 1 119 ? -18.352 2.841 18.670 1.00 93.44 119 THR A C 1
ATOM 957 O O . THR A 1 119 ? -19.273 2.344 18.027 1.00 93.44 119 THR A O 1
ATOM 960 N N . LYS A 1 120 ? -18.500 3.146 19.966 1.00 91.44 120 LYS A N 1
ATOM 961 C CA . LYS A 1 120 ? -19.732 2.840 20.720 1.00 91.44 120 LYS A CA 1
ATOM 962 C C . LYS A 1 120 ? -20.993 3.457 20.091 1.00 91.44 120 LYS A C 1
ATOM 964 O O . LYS A 1 120 ? -22.069 2.887 20.210 1.00 91.44 120 LYS A O 1
ATOM 969 N N . ASP A 1 121 ? -20.858 4.618 19.455 1.00 92.00 121 ASP A N 1
ATOM 970 C CA . ASP A 1 121 ? -21.940 5.323 18.759 1.00 92.00 121 ASP A CA 1
ATOM 971 C C . ASP A 1 121 ? -22.150 4.852 17.307 1.00 92.00 121 ASP A C 1
ATOM 973 O O . ASP A 1 121 ? -23.035 5.363 16.627 1.00 92.00 121 ASP A O 1
ATOM 977 N N . GLY A 1 122 ? -21.349 3.898 16.821 1.00 93.88 122 GLY A N 1
ATOM 978 C CA . GLY A 1 122 ? -21.483 3.292 15.496 1.00 93.88 122 GLY A CA 1
ATOM 979 C C . GLY A 1 122 ? -21.178 4.230 14.328 1.00 93.88 122 GLY A C 1
ATOM 980 O O . GLY A 1 122 ? -21.500 3.894 13.194 1.00 93.88 122 GLY A O 1
ATOM 981 N N . HIS A 1 123 ? -20.614 5.415 14.575 1.00 93.25 123 HIS A N 1
ATOM 982 C CA . HIS A 1 123 ? -20.370 6.420 13.535 1.00 93.25 123 HIS A CA 1
ATOM 983 C C . HIS A 1 123 ? -18.997 6.318 12.873 1.00 93.25 123 HIS A C 1
ATOM 985 O O . HIS A 1 123 ? -18.795 6.889 11.799 1.00 93.25 123 HIS A O 1
ATOM 991 N N . VAL A 1 124 ? -18.047 5.652 13.522 1.00 94.19 124 VAL A N 1
ATOM 992 C CA . VAL A 1 124 ? -16.677 5.510 13.036 1.00 94.19 124 VAL A CA 1
ATOM 993 C C . VAL A 1 124 ? -16.262 4.057 13.190 1.00 94.19 124 VAL A C 1
ATOM 995 O O . VAL A 1 124 ? -16.468 3.460 14.244 1.00 94.19 124 VAL A O 1
ATOM 998 N N . GLY A 1 125 ? -15.686 3.507 12.132 1.00 95.75 125 GLY A N 1
ATOM 999 C CA . GLY A 1 125 ? -15.002 2.228 12.143 1.00 95.75 125 GLY A CA 1
ATOM 1000 C C . GLY A 1 125 ? -13.496 2.412 12.088 1.00 95.75 125 GLY A C 1
ATOM 1001 O O . GLY A 1 125 ? -13.006 3.419 11.576 1.00 95.75 125 GLY A O 1
ATOM 1002 N N . TYR A 1 126 ? -12.784 1.430 12.614 1.00 95.00 126 TYR A N 1
ATOM 1003 C CA . TYR A 1 126 ? -11.337 1.334 12.546 1.00 95.00 126 TYR A CA 1
ATOM 1004 C C . TYR A 1 126 ? -10.981 -0.056 12.041 1.00 95.00 126 TYR A C 1
ATOM 1006 O O . TYR A 1 126 ? -11.496 -1.035 12.575 1.00 95.00 126 TYR A O 1
ATOM 1014 N N . LEU A 1 127 ? -10.152 -0.123 11.005 1.00 95.12 127 LEU A N 1
ATOM 1015 C CA . LEU A 1 127 ? -9.563 -1.346 10.472 1.00 95.12 127 LEU A CA 1
ATOM 1016 C C . LEU A 1 127 ? -8.083 -1.340 10.837 1.00 95.12 127 LEU A C 1
ATOM 1018 O O . LEU A 1 127 ? -7.357 -0.473 10.362 1.00 95.12 127 LEU A O 1
ATOM 1022 N N . GLY A 1 128 ? -7.658 -2.264 11.688 1.00 90.38 128 GLY A N 1
ATOM 1023 C CA . GLY A 1 128 ? -6.274 -2.391 12.126 1.00 90.38 128 GLY A CA 1
ATOM 1024 C C . GLY A 1 128 ? -5.674 -3.738 11.757 1.00 90.38 128 GLY A C 1
ATOM 1025 O O . GLY A 1 128 ? -6.397 -4.698 11.496 1.00 90.38 128 GLY A O 1
ATOM 1026 N N . TYR A 1 129 ? -4.349 -3.780 11.795 1.00 87.88 129 TYR A N 1
ATOM 1027 C CA . TYR A 1 129 ? -3.519 -4.970 11.651 1.00 87.88 129 TYR A CA 1
ATOM 1028 C C . TYR A 1 129 ? -2.875 -5.345 12.995 1.00 87.88 129 TYR A C 1
ATOM 1030 O O . TYR A 1 129 ? -2.599 -4.468 13.822 1.00 87.88 129 TYR A O 1
ATOM 1038 N N . SER A 1 130 ? -2.663 -6.635 13.253 1.00 87.69 130 SER A N 1
ATOM 1039 C CA . SER A 1 130 ? -1.878 -7.111 14.394 1.00 87.69 130 SER A CA 1
ATOM 1040 C C . SER A 1 130 ? -1.334 -8.516 14.147 1.00 87.69 130 SER A C 1
ATOM 1042 O O . SER A 1 130 ? -1.997 -9.331 13.527 1.00 87.69 130 SER A O 1
ATOM 1044 N N . PHE A 1 131 ? -0.162 -8.804 14.709 1.00 86.06 131 PHE A N 1
ATOM 1045 C CA . PHE A 1 131 ? 0.470 -10.130 14.746 1.00 86.06 131 PHE A CA 1
ATOM 1046 C C . PHE A 1 131 ? 0.458 -10.745 16.160 1.00 86.06 131 PHE A C 1
ATOM 1048 O O . PHE A 1 131 ? 1.149 -11.714 16.458 1.00 86.06 131 PHE A O 1
ATOM 1055 N N . ILE A 1 132 ? -0.277 -10.130 17.097 1.00 87.69 132 ILE A N 1
ATOM 1056 C CA . ILE A 1 132 ? -0.302 -10.539 18.505 1.00 87.69 132 ILE A CA 1
ATOM 1057 C C . ILE A 1 132 ? -1.634 -11.230 18.780 1.00 87.69 132 ILE A C 1
ATOM 1059 O O . ILE A 1 132 ? -2.607 -10.597 19.208 1.00 87.69 132 ILE A O 1
ATOM 1063 N N . GLU A 1 133 ? -1.692 -12.542 18.546 1.00 86.56 133 GLU A N 1
ATOM 1064 C CA . GLU A 1 133 ? -2.901 -13.345 18.783 1.00 86.56 133 GLU A CA 1
ATOM 1065 C C . GLU A 1 133 ? -3.408 -13.239 20.225 1.00 86.56 133 GLU A C 1
ATOM 1067 O O . GLU A 1 133 ? -4.613 -13.221 20.468 1.00 86.56 133 GLU A O 1
ATOM 1072 N N . GLY A 1 134 ? -2.498 -13.083 21.193 1.00 89.69 134 GLY A N 1
ATOM 1073 C CA . GLY A 1 134 ? -2.828 -12.941 22.613 1.00 89.69 134 GLY A CA 1
ATOM 1074 C C . GLY A 1 134 ? -3.732 -11.745 22.941 1.00 89.69 134 GLY A C 1
ATOM 1075 O O . GLY A 1 134 ? -4.323 -11.697 24.021 1.00 89.69 134 GLY A O 1
ATOM 1076 N N . PHE A 1 135 ? -3.899 -10.783 22.026 1.00 93.50 135 PHE A N 1
ATOM 1077 C CA . PHE A 1 135 ? -4.886 -9.713 22.186 1.00 93.50 135 PHE A CA 1
ATOM 1078 C C . PHE A 1 135 ? -6.327 -10.189 21.989 1.00 93.50 135 PHE A C 1
ATOM 1080 O O . PHE A 1 135 ? -7.246 -9.565 22.538 1.00 93.50 135 PHE A O 1
ATOM 1087 N N . ILE A 1 136 ? -6.537 -11.297 21.277 1.00 95.38 136 ILE A N 1
ATOM 1088 C CA . ILE A 1 136 ? -7.836 -11.934 21.087 1.00 95.38 136 ILE A CA 1
ATOM 1089 C C . ILE A 1 136 ? -8.215 -12.644 22.389 1.00 95.38 136 ILE A C 1
ATOM 1091 O O . ILE A 1 136 ? -7.731 -13.714 22.741 1.00 95.38 136 ILE A O 1
ATOM 1095 N N . LYS A 1 137 ? -9.149 -12.042 23.122 1.00 96.19 137 LYS A N 1
ATOM 1096 C CA . LYS A 1 137 ? -9.647 -12.565 24.396 1.00 96.19 137 LYS A CA 1
ATOM 1097 C C . LYS A 1 137 ? -10.580 -13.753 24.219 1.00 96.19 137 LYS A C 1
ATOM 1099 O O . LYS A 1 137 ? -10.596 -14.661 25.046 1.00 96.19 137 LYS A O 1
ATOM 1104 N N . LYS A 1 138 ? -11.473 -13.681 23.231 1.00 96.38 138 LYS A N 1
ATOM 1105 C CA . LYS A 1 138 ? -12.497 -14.708 23.021 1.00 96.38 138 LYS A CA 1
ATOM 1106 C C . LYS A 1 138 ? -13.013 -14.694 21.593 1.00 96.38 138 LYS A C 1
ATOM 1108 O O . LYS A 1 138 ? -13.542 -13.676 21.146 1.00 96.38 138 LYS A O 1
ATOM 1113 N N . LYS A 1 139 ? -12.986 -15.862 20.955 1.00 96.06 139 LYS A N 1
ATOM 1114 C CA . LYS A 1 139 ? -13.710 -16.151 19.717 1.00 96.06 139 LYS A CA 1
ATOM 1115 C C . LYS A 1 139 ? -15.209 -16.293 19.990 1.00 96.06 139 LYS A C 1
ATOM 1117 O O . LYS A 1 139 ? -15.613 -16.999 20.915 1.00 96.06 139 LYS A O 1
ATOM 1122 N N . LEU A 1 140 ? -16.029 -15.537 19.260 1.00 97.06 140 LEU A N 1
ATOM 1123 C CA . LEU A 1 140 ? -17.492 -15.523 19.399 1.00 97.06 140 LEU A CA 1
ATOM 1124 C C . LEU A 1 140 ? -18.184 -16.315 18.292 1.00 97.06 140 LEU A C 1
ATOM 1126 O O . LEU A 1 140 ? -19.236 -16.892 18.549 1.00 97.06 140 LEU A O 1
ATOM 1130 N N . THR A 1 141 ? -17.609 -16.329 17.091 1.00 96.88 141 THR A N 1
ATOM 1131 C CA . THR A 1 141 ? -18.067 -17.139 15.956 1.00 96.88 141 THR A CA 1
ATOM 1132 C C . THR A 1 141 ? -16.878 -17.810 15.273 1.00 96.88 141 THR A C 1
ATOM 1134 O O . THR A 1 141 ? -15.726 -17.434 15.502 1.00 96.88 141 THR A O 1
ATOM 1137 N N . THR A 1 142 ? -17.157 -18.818 14.453 1.00 94.50 142 THR A N 1
ATOM 1138 C CA . THR A 1 142 ? -16.160 -19.504 13.621 1.00 94.50 142 THR A CA 1
ATOM 1139 C C . THR A 1 142 ? -16.237 -18.955 12.198 1.00 94.50 142 THR A C 1
ATOM 1141 O O . THR A 1 142 ? -17.353 -18.694 11.738 1.00 94.50 142 THR A O 1
ATOM 1144 N N . PRO A 1 143 ? -15.096 -18.739 11.522 1.00 94.75 143 PRO A N 1
ATOM 1145 C CA . PRO A 1 143 ? -15.108 -18.401 10.107 1.00 94.75 143 PRO A CA 1
ATOM 1146 C C . PRO A 1 143 ? -15.725 -19.549 9.293 1.00 94.75 143 PRO A C 1
ATOM 1148 O O . PRO A 1 143 ? -15.561 -20.717 9.644 1.00 94.75 143 PRO A O 1
ATOM 1151 N N . VAL A 1 144 ? -16.468 -19.208 8.243 1.00 95.88 144 VAL A N 1
ATOM 1152 C CA . VAL A 1 144 ? -17.069 -20.161 7.296 1.00 95.88 144 VAL A CA 1
ATOM 1153 C C . VAL A 1 144 ? -15.991 -20.784 6.412 1.00 95.88 144 VAL A C 1
ATOM 1155 O O . VAL A 1 144 ? -15.906 -22.004 6.321 1.00 95.88 144 VAL A O 1
ATOM 1158 N N . TYR A 1 145 ? -15.149 -19.945 5.810 1.00 94.44 145 TYR A N 1
ATOM 1159 C CA . TYR A 1 145 ? -13.931 -20.346 5.112 1.00 94.44 145 TYR A CA 1
ATOM 1160 C C . TYR A 1 145 ? -12.732 -20.205 6.052 1.00 94.44 145 TYR A C 1
ATOM 1162 O O . TYR A 1 145 ? -12.578 -19.125 6.639 1.00 94.44 145 TYR A O 1
ATOM 1170 N N . PRO A 1 146 ? -11.913 -21.258 6.230 1.00 90.88 146 PRO A N 1
ATOM 1171 C CA . PRO A 1 146 ? -10.654 -21.158 6.959 1.00 90.88 146 PRO A CA 1
ATOM 1172 C C . PRO A 1 146 ? -9.679 -20.238 6.216 1.00 90.88 146 PRO A C 1
ATOM 1174 O O . PRO A 1 146 ? -9.941 -19.837 5.083 1.00 90.88 146 PRO A O 1
ATOM 1177 N N . ILE A 1 147 ? -8.566 -19.897 6.863 1.00 88.44 147 ILE A N 1
ATOM 1178 C CA . ILE A 1 147 ? -7.484 -19.227 6.150 1.00 88.44 147 ILE A CA 1
ATOM 1179 C C . ILE A 1 147 ? -6.913 -20.158 5.077 1.00 88.44 147 ILE A C 1
ATOM 1181 O O . ILE A 1 147 ? -6.837 -21.371 5.288 1.00 88.44 147 ILE A O 1
ATOM 1185 N N . HIS A 1 148 ? -6.544 -19.590 3.933 1.00 84.88 148 HIS A N 1
ATOM 1186 C CA . HIS A 1 148 ? -5.810 -20.317 2.905 1.00 84.88 148 HIS A CA 1
ATOM 1187 C C . HIS A 1 148 ? -4.371 -20.483 3.370 1.00 84.88 148 HIS A C 1
ATOM 1189 O O . HIS A 1 148 ? -3.739 -19.507 3.752 1.00 84.88 148 HIS A O 1
ATOM 1195 N N . GLU A 1 149 ? -3.868 -21.710 3.372 1.00 83.44 149 GLU A N 1
ATOM 1196 C CA . GLU A 1 149 ? -2.451 -21.954 3.623 1.00 83.44 149 GLU A CA 1
ATOM 1197 C C . GLU A 1 149 ? -1.657 -21.727 2.339 1.00 83.44 149 GLU A C 1
ATOM 1199 O O . GLU A 1 149 ? -2.153 -21.964 1.232 1.00 83.44 149 GLU A O 1
ATOM 1204 N N . ASP A 1 150 ? -0.413 -21.287 2.497 1.00 80.38 150 ASP A N 1
ATOM 1205 C CA . ASP A 1 150 ? 0.525 -21.249 1.390 1.00 80.38 150 ASP A CA 1
ATOM 1206 C C . ASP A 1 150 ? 0.912 -22.676 0.991 1.00 80.38 150 ASP A C 1
ATOM 1208 O O . ASP A 1 150 ? 1.686 -23.354 1.669 1.00 80.38 150 ASP A O 1
ATOM 1212 N N . VAL A 1 151 ? 0.323 -23.138 -0.105 1.00 78.44 151 VAL A N 1
ATOM 1213 C CA . VAL A 1 151 ? 0.585 -24.447 -0.711 1.00 78.44 151 VAL A CA 1
ATOM 1214 C C . VAL A 1 151 ? 1.342 -24.308 -2.034 1.00 78.44 151 VAL A C 1
ATOM 1216 O O . VAL A 1 151 ? 1.319 -25.228 -2.850 1.00 78.44 151 VAL A O 1
ATOM 1219 N N . ALA A 1 152 ? 1.958 -23.148 -2.288 1.00 80.75 152 ALA A N 1
ATOM 1220 C CA . ALA A 1 152 ? 2.638 -22.879 -3.545 1.00 80.75 152 ALA A CA 1
ATOM 1221 C C . ALA A 1 152 ? 3.853 -23.799 -3.746 1.00 80.75 152 ALA A C 1
ATOM 1223 O O . ALA A 1 152 ? 4.704 -23.951 -2.871 1.00 80.75 152 ALA A O 1
ATOM 1224 N N . GLU A 1 153 ? 3.949 -24.387 -4.939 1.00 80.69 153 GLU A N 1
ATOM 1225 C CA . GLU A 1 153 ? 5.069 -25.257 -5.330 1.00 80.69 153 GLU A CA 1
ATOM 1226 C C . GLU A 1 153 ? 6.163 -24.501 -6.103 1.00 80.69 153 GLU A C 1
ATOM 1228 O O . GLU A 1 153 ? 7.253 -25.030 -6.320 1.00 80.69 153 GLU A O 1
ATOM 1233 N N . ASN A 1 154 ? 5.883 -23.266 -6.531 1.00 82.25 154 ASN A N 1
ATOM 1234 C CA . ASN A 1 154 ? 6.800 -22.414 -7.283 1.00 82.25 154 ASN A CA 1
ATOM 1235 C C . ASN A 1 154 ? 6.833 -20.985 -6.712 1.00 82.25 154 ASN A C 1
ATOM 1237 O O . ASN A 1 154 ? 5.944 -20.568 -5.966 1.00 82.25 154 ASN A O 1
ATOM 1241 N N . LEU A 1 155 ? 7.875 -20.232 -7.080 1.00 83.25 155 LEU A N 1
ATOM 1242 C CA . LEU A 1 155 ? 8.108 -18.876 -6.582 1.00 83.25 155 LEU A CA 1
ATOM 1243 C C . LEU A 1 155 ? 6.973 -17.912 -6.957 1.00 83.25 155 LEU A C 1
ATOM 1245 O O . LEU A 1 155 ? 6.556 -17.115 -6.126 1.00 83.25 155 LEU A O 1
ATOM 1249 N N . ALA A 1 156 ? 6.453 -17.986 -8.180 1.00 82.25 156 ALA A N 1
ATOM 1250 C CA . ALA A 1 156 ? 5.435 -17.058 -8.661 1.00 82.25 156 ALA A CA 1
ATOM 1251 C C . ALA A 1 156 ? 4.112 -17.173 -7.889 1.00 82.25 156 ALA A C 1
ATOM 1253 O O . ALA A 1 156 ? 3.528 -16.160 -7.490 1.00 82.25 156 ALA A O 1
ATOM 1254 N N . ASP A 1 157 ? 3.656 -18.398 -7.634 1.00 84.38 157 ASP A N 1
ATOM 1255 C CA . ASP A 1 157 ? 2.454 -18.663 -6.843 1.00 84.38 157 ASP A CA 1
ATOM 1256 C C . ASP A 1 157 ? 2.660 -18.273 -5.374 1.00 84.38 157 ASP A C 1
ATOM 1258 O O . ASP A 1 157 ? 1.760 -17.699 -4.757 1.00 84.38 157 ASP A O 1
ATOM 1262 N N . HIS A 1 158 ? 3.863 -18.494 -4.837 1.00 85.62 158 HIS A N 1
ATOM 1263 C CA . HIS A 1 158 ? 4.229 -18.088 -3.482 1.00 85.62 158 HIS A CA 1
ATOM 1264 C C . HIS A 1 158 ? 4.201 -16.559 -3.323 1.00 85.62 158 HIS A C 1
ATOM 1266 O O . HIS A 1 158 ? 3.562 -16.020 -2.416 1.00 85.62 158 HIS A O 1
ATOM 1272 N N . LEU A 1 159 ? 4.836 -15.835 -4.250 1.00 86.88 159 LEU A N 1
ATOM 1273 C CA . LEU A 1 159 ? 4.820 -14.373 -4.276 1.00 86.88 159 LEU A CA 1
ATOM 1274 C C . LEU A 1 159 ? 3.399 -13.834 -4.471 1.00 86.88 159 LEU A C 1
ATOM 1276 O O . LEU A 1 159 ? 3.032 -12.847 -3.836 1.00 86.88 159 LEU A O 1
ATOM 1280 N N . SER A 1 160 ? 2.571 -14.496 -5.283 1.00 87.50 160 SER A N 1
ATOM 1281 C CA . SER A 1 160 ? 1.160 -14.131 -5.469 1.00 87.50 160 SER A CA 1
ATOM 1282 C C . SER A 1 160 ? 0.355 -14.283 -4.175 1.00 87.50 160 SER A C 1
ATOM 1284 O O . SER A 1 160 ? -0.351 -13.354 -3.783 1.00 87.50 160 SER A O 1
ATOM 1286 N N . TYR A 1 161 ? 0.519 -15.400 -3.458 1.00 86.56 161 TYR A N 1
ATOM 1287 C CA . TYR A 1 161 ? -0.118 -15.629 -2.158 1.00 86.56 161 TYR A CA 1
ATOM 1288 C C . TYR A 1 161 ? 0.256 -14.544 -1.135 1.00 86.56 161 TYR A C 1
ATOM 1290 O O . TYR A 1 161 ? -0.610 -13.945 -0.492 1.00 86.56 161 TYR A O 1
ATOM 1298 N N . HIS A 1 162 ? 1.546 -14.225 -1.014 1.00 84.38 162 HIS A N 1
ATOM 1299 C CA . HIS A 1 162 ? 2.005 -13.184 -0.093 1.00 84.38 162 HIS A CA 1
ATOM 1300 C C . HIS A 1 162 ? 1.562 -11.777 -0.507 1.00 84.38 162 HIS A C 1
ATOM 1302 O O . HIS A 1 162 ? 1.242 -10.946 0.350 1.00 84.38 162 HIS A O 1
ATOM 1308 N N . SER A 1 163 ? 1.479 -11.526 -1.812 1.00 86.12 163 SER A N 1
ATOM 1309 C CA . SER A 1 163 ? 0.945 -10.284 -2.363 1.00 86.12 163 SER A CA 1
ATOM 1310 C C . SER A 1 163 ? -0.517 -10.082 -1.977 1.00 86.12 163 SER A C 1
ATOM 1312 O O . SER A 1 163 ? -0.882 -8.991 -1.534 1.00 86.12 163 SER A O 1
ATOM 1314 N N . ASP A 1 164 ? -1.337 -11.130 -2.087 1.00 87.69 164 ASP A N 1
ATOM 1315 C CA . ASP A 1 164 ? -2.747 -11.102 -1.696 1.00 87.69 164 ASP A CA 1
ATOM 1316 C C . ASP A 1 164 ? -2.900 -10.715 -0.216 1.00 87.69 164 ASP A C 1
ATOM 1318 O O . ASP A 1 164 ? -3.661 -9.801 0.113 1.00 87.69 164 ASP A O 1
ATOM 1322 N N . LEU A 1 165 ? -2.128 -11.336 0.684 1.00 85.81 165 LEU A N 1
ATOM 1323 C CA . LEU A 1 165 ? -2.144 -11.005 2.116 1.00 85.81 165 LEU A CA 1
ATOM 1324 C C . LEU A 1 165 ? -1.739 -9.547 2.378 1.00 85.81 165 LEU A C 1
ATOM 1326 O O . LEU A 1 165 ? -2.417 -8.836 3.126 1.00 85.81 165 LEU A O 1
ATOM 1330 N N . MET A 1 166 ? -0.663 -9.081 1.742 1.00 82.56 166 MET A N 1
ATOM 1331 C CA . MET A 1 166 ? -0.157 -7.722 1.926 1.00 82.56 166 MET A CA 1
ATOM 1332 C C . MET A 1 166 ? -1.138 -6.664 1.392 1.00 82.56 166 MET A C 1
ATOM 1334 O O . MET A 1 166 ? -1.343 -5.624 2.026 1.00 82.56 166 MET A O 1
ATOM 1338 N N . MET A 1 167 ? -1.770 -6.905 0.239 1.00 84.69 167 MET A N 1
ATOM 1339 C CA . MET A 1 167 ? -2.707 -5.954 -0.371 1.00 84.69 167 MET A CA 1
ATOM 1340 C C . MET A 1 167 ? -4.077 -5.947 0.316 1.00 84.69 167 MET A C 1
ATOM 1342 O O . MET A 1 167 ? -4.777 -4.921 0.285 1.00 84.69 167 MET A O 1
ATOM 1346 N N . PHE A 1 168 ? -4.437 -7.038 0.997 1.00 88.75 168 PHE A N 1
ATOM 1347 C CA . PHE A 1 168 ? -5.775 -7.259 1.536 1.00 88.75 168 PHE A CA 1
ATOM 1348 C C . PHE A 1 168 ? -6.252 -6.165 2.500 1.00 88.75 168 PHE A C 1
ATOM 1350 O O . PHE A 1 168 ? -7.420 -5.788 2.446 1.00 88.75 168 PHE A O 1
ATOM 1357 N N . GLN A 1 169 ? -5.394 -5.572 3.341 1.00 88.12 169 GLN A N 1
ATOM 1358 C CA . GLN A 1 169 ? -5.827 -4.477 4.229 1.00 88.12 169 GLN A CA 1
ATOM 1359 C C . GLN A 1 169 ? -6.377 -3.280 3.439 1.00 88.12 169 GLN A C 1
ATOM 1361 O O . GLN A 1 169 ? -7.399 -2.687 3.807 1.00 88.12 169 GLN A O 1
ATOM 1366 N N . SER A 1 170 ? -5.686 -2.904 2.361 1.00 85.69 170 SER A N 1
ATOM 1367 C CA . SER A 1 170 ? -6.055 -1.755 1.536 1.00 85.69 170 SER A CA 1
ATOM 1368 C C . SER A 1 170 ? -7.352 -2.016 0.767 1.00 85.69 170 SER A C 1
ATOM 1370 O O . SER A 1 170 ? -8.229 -1.146 0.709 1.00 85.69 170 SER A O 1
ATOM 1372 N N . GLU A 1 171 ? -7.510 -3.240 0.268 1.00 89.94 171 GLU A N 1
ATOM 1373 C CA . GLU A 1 171 ? -8.699 -3.678 -0.443 1.00 89.94 171 GLU A CA 1
ATOM 1374 C C . GLU A 1 171 ? -9.898 -3.810 0.499 1.00 89.94 171 GLU A C 1
ATOM 1376 O O . GLU A 1 171 ? -10.968 -3.269 0.224 1.00 89.94 171 GLU A O 1
ATOM 1381 N N . LEU A 1 172 ? -9.710 -4.418 1.673 1.00 94.00 172 LEU A N 1
ATOM 1382 C CA . LEU A 1 172 ? -10.733 -4.532 2.709 1.00 94.00 172 LEU A CA 1
ATOM 1383 C C . LEU A 1 172 ? -11.212 -3.155 3.163 1.00 94.00 172 LEU A C 1
ATOM 1385 O O . LEU A 1 172 ? -12.412 -2.950 3.332 1.00 94.00 172 LEU A O 1
ATOM 1389 N N . LYS A 1 173 ? -10.310 -2.179 3.308 1.00 92.94 173 LYS A N 1
ATOM 1390 C CA . LYS A 1 173 ? -10.698 -0.793 3.592 1.00 92.94 173 LYS A CA 1
ATOM 1391 C C . LYS A 1 173 ? -11.622 -0.238 2.504 1.00 92.94 173 LYS A C 1
ATOM 1393 O O . LYS A 1 173 ? -12.674 0.313 2.834 1.00 92.94 173 LYS A O 1
ATOM 1398 N N . ALA A 1 174 ? -11.228 -0.353 1.235 1.00 91.94 174 ALA A N 1
ATOM 1399 C CA . ALA A 1 174 ? -12.013 0.152 0.109 1.00 91.94 174 ALA A CA 1
ATOM 1400 C C . ALA A 1 174 ? -13.376 -0.551 0.014 1.00 91.94 174 ALA A C 1
ATOM 1402 O O . ALA A 1 174 ? -14.405 0.099 -0.177 1.00 91.94 174 ALA A O 1
ATOM 1403 N N . ASN A 1 175 ? -13.394 -1.862 0.243 1.00 95.50 175 ASN A N 1
ATOM 1404 C CA . ASN A 1 175 ? -14.590 -2.689 0.246 1.00 95.50 175 ASN A CA 1
ATOM 1405 C C . ASN A 1 175 ? -15.538 -2.310 1.399 1.00 95.50 175 ASN A C 1
ATOM 1407 O O . ASN A 1 175 ? -16.731 -2.118 1.176 1.00 95.50 175 ASN A O 1
ATOM 1411 N N . LEU A 1 176 ? -15.017 -2.086 2.611 1.00 96.56 176 LEU A N 1
ATOM 1412 C CA . LEU A 1 176 ? -15.798 -1.588 3.749 1.00 96.56 176 LEU A CA 1
ATOM 1413 C C . LEU A 1 176 ? -16.384 -0.198 3.464 1.00 96.56 176 LEU A C 1
ATOM 1415 O O . LEU A 1 176 ? -17.546 0.059 3.775 1.00 96.56 176 LEU A O 1
ATOM 1419 N N . GLU A 1 177 ? -15.610 0.706 2.857 1.00 95.38 177 GLU A N 1
ATOM 1420 C CA . GLU A 1 177 ? -16.094 2.026 2.430 1.00 95.38 177 GLU A CA 1
ATOM 1421 C C . GLU A 1 177 ? -17.184 1.924 1.356 1.00 95.38 177 GLU A C 1
ATOM 1423 O O . GLU A 1 177 ? -18.145 2.696 1.386 1.00 95.38 177 GLU A O 1
ATOM 1428 N N . HIS A 1 178 ? -17.059 0.972 0.430 1.00 96.00 178 HIS A N 1
ATOM 1429 C CA . HIS A 1 178 ? -18.079 0.671 -0.566 1.00 96.00 178 HIS A CA 1
ATOM 1430 C C . HIS A 1 178 ? -19.352 0.140 0.103 1.00 96.00 178 HIS A C 1
ATOM 1432 O O . HIS A 1 178 ? -20.410 0.743 -0.057 1.00 96.00 178 HIS A O 1
ATOM 1438 N N . PHE A 1 179 ? -19.248 -0.887 0.950 1.00 96.81 179 PHE A N 1
ATOM 1439 C CA . PHE A 1 179 ? -20.372 -1.461 1.692 1.00 96.81 179 PHE A CA 1
ATOM 1440 C C . PHE A 1 179 ? -21.102 -0.429 2.559 1.00 96.81 179 PHE A C 1
ATOM 1442 O O . PHE A 1 179 ? -22.328 -0.458 2.683 1.00 96.81 179 PHE A O 1
ATOM 1449 N N . VAL A 1 180 ? -20.381 0.525 3.152 1.00 96.38 180 VAL A N 1
ATOM 1450 C CA . VAL A 1 180 ? -21.004 1.622 3.907 1.00 96.38 180 VAL A CA 1
ATOM 1451 C C . VAL A 1 180 ? -21.925 2.472 3.029 1.00 96.38 180 VAL A C 1
ATOM 1453 O O . VAL A 1 180 ? -22.975 2.884 3.524 1.00 96.38 180 VAL A O 1
ATOM 1456 N N . LYS A 1 181 ? -21.549 2.707 1.768 1.00 95.12 181 LYS A N 1
ATOM 1457 C CA . LYS A 1 181 ? -22.293 3.535 0.805 1.00 95.12 181 LYS A CA 1
ATOM 1458 C C . LYS A 1 181 ? -23.409 2.768 0.099 1.00 95.12 181 LYS A C 1
ATOM 1460 O O . LYS A 1 181 ? -24.477 3.318 -0.140 1.00 95.12 181 LYS A O 1
ATOM 1465 N N . THR A 1 182 ? -23.160 1.514 -0.271 1.00 96.19 182 THR A N 1
ATOM 1466 C CA . THR A 1 182 ? -24.032 0.751 -1.181 1.00 96.19 182 THR A CA 1
ATOM 1467 C C . THR A 1 182 ? -24.784 -0.381 -0.492 1.00 96.19 182 THR A C 1
ATOM 1469 O O . THR A 1 182 ? -25.821 -0.817 -0.983 1.00 96.19 182 THR A O 1
ATOM 1472 N N . GLY A 1 183 ? -24.290 -0.856 0.653 1.00 95.69 183 GLY A N 1
ATOM 1473 C CA . GLY A 1 183 ? -24.808 -2.043 1.331 1.00 95.69 183 GLY A CA 1
ATOM 1474 C C . GLY A 1 183 ? -24.399 -3.368 0.683 1.00 95.69 183 GLY A C 1
ATOM 1475 O O . GLY A 1 183 ? -24.869 -4.411 1.129 1.00 95.69 183 GLY A O 1
ATOM 1476 N N . THR A 1 184 ? -23.530 -3.354 -0.332 1.00 95.88 184 THR A N 1
ATOM 1477 C CA . THR A 1 184 ? -23.052 -4.559 -1.026 1.00 95.88 184 THR A CA 1
ATOM 1478 C C . THR A 1 184 ? -21.571 -4.791 -0.771 1.00 95.88 184 THR A C 1
ATOM 1480 O O . THR A 1 184 ? -20.809 -3.837 -0.639 1.00 95.88 184 THR A O 1
ATOM 1483 N N . VAL A 1 185 ? -21.159 -6.055 -0.710 1.00 95.38 185 VAL A N 1
ATOM 1484 C CA . VAL A 1 185 ? -19.745 -6.446 -0.648 1.00 95.38 185 VAL A CA 1
ATOM 1485 C C . VAL A 1 185 ? -19.272 -6.775 -2.057 1.00 95.38 185 VAL A C 1
ATOM 1487 O O . VAL A 1 185 ? -19.990 -7.435 -2.808 1.00 95.38 185 VAL A O 1
ATOM 1490 N N . GLN A 1 186 ? -18.091 -6.287 -2.426 1.00 91.62 186 GLN A N 1
ATOM 1491 C CA . GLN A 1 186 ? -17.456 -6.633 -3.697 1.00 91.62 186 GLN A CA 1
ATOM 1492 C C . GLN A 1 186 ? -16.574 -7.881 -3.528 1.00 91.62 186 GLN A C 1
ATOM 1494 O O . GLN A 1 186 ? -16.081 -8.112 -2.420 1.00 91.62 186 GLN A O 1
ATOM 1499 N N . PRO A 1 187 ? -16.374 -8.685 -4.587 1.00 88.62 187 PRO A N 1
ATOM 1500 C CA . PRO A 1 187 ? -15.348 -9.722 -4.586 1.00 88.62 187 PRO A CA 1
ATOM 1501 C C . PRO A 1 187 ? -13.968 -9.119 -4.318 1.00 88.62 187 PRO A C 1
ATOM 1503 O O . PRO A 1 187 ? -13.712 -7.989 -4.736 1.00 88.62 187 PRO A O 1
ATOM 1506 N N . PHE A 1 188 ? -13.109 -9.877 -3.640 1.00 89.44 188 PHE A N 1
ATOM 1507 C CA . PHE A 1 188 ? -11.703 -9.524 -3.488 1.00 89.44 188 PHE A CA 1
ATOM 1508 C C . PHE A 1 188 ? -10.927 -9.964 -4.730 1.00 89.44 188 PHE A C 1
ATOM 1510 O O . PHE A 1 188 ? -11.181 -11.038 -5.284 1.00 89.44 188 PHE A O 1
ATOM 1517 N N . GLN A 1 189 ? -10.028 -9.109 -5.195 1.00 82.44 189 GLN A N 1
ATOM 1518 C CA . GLN A 1 189 ? -9.144 -9.378 -6.307 1.00 82.44 189 GLN A CA 1
ATOM 1519 C C . GLN A 1 189 ? -8.087 -10.382 -5.855 1.00 82.44 189 GLN A C 1
ATOM 1521 O O . GLN A 1 189 ? -7.426 -10.186 -4.843 1.00 82.44 189 GLN A O 1
ATOM 1526 N N . LYS A 1 190 ? -7.936 -11.456 -6.629 1.00 87.44 190 LYS A N 1
ATOM 1527 C CA . LYS A 1 190 ? -6.850 -12.414 -6.458 1.00 87.44 190 LYS A CA 1
ATOM 1528 C C . LYS A 1 190 ? -5.721 -12.045 -7.407 1.00 87.44 190 LYS A C 1
ATOM 1530 O O . LYS A 1 190 ? -5.967 -11.900 -8.608 1.00 87.44 190 LYS A O 1
ATOM 1535 N N . ILE A 1 191 ? -4.519 -11.893 -6.877 1.00 88.25 191 ILE A N 1
ATOM 1536 C CA . ILE A 1 191 ? -3.319 -11.646 -7.664 1.00 88.25 191 ILE A CA 1
ATOM 1537 C C . ILE A 1 191 ? -2.921 -12.955 -8.336 1.00 88.25 191 ILE A C 1
ATOM 1539 O O . ILE A 1 191 ? -2.786 -13.998 -7.698 1.00 88.25 191 ILE A O 1
ATOM 1543 N N . SER A 1 192 ? -2.797 -12.915 -9.658 1.00 88.62 192 SER A N 1
ATOM 1544 C CA . SER A 1 192 ? -2.300 -14.050 -10.432 1.00 88.62 192 SER A CA 1
ATOM 1545 C C . SER A 1 192 ? -0.791 -13.963 -10.596 1.00 88.62 192 SER A C 1
ATOM 1547 O O . SER A 1 192 ? -0.277 -12.854 -10.741 1.00 88.62 192 SER A O 1
ATOM 1549 N N . ALA A 1 193 ? -0.134 -15.115 -10.752 1.00 88.00 193 ALA A N 1
ATOM 1550 C CA . ALA A 1 193 ? 1.280 -15.215 -11.102 1.00 88.00 193 ALA A CA 1
ATOM 1551 C C . ALA A 1 193 ? 1.684 -14.198 -12.184 1.00 88.00 193 ALA A C 1
ATOM 1553 O O . ALA A 1 193 ? 2.532 -13.364 -11.924 1.00 88.00 193 ALA A O 1
ATOM 1554 N N . SER A 1 194 ? 0.990 -14.117 -13.323 1.00 90.12 194 SER A N 1
ATOM 1555 C CA . SER A 1 194 ? 1.334 -13.195 -14.428 1.00 90.12 194 SER A CA 1
ATOM 1556 C C . SER A 1 194 ? 1.344 -11.687 -14.093 1.00 90.12 194 SER A C 1
ATOM 1558 O O . SER A 1 194 ? 1.641 -10.861 -14.956 1.00 90.12 194 SER A O 1
ATOM 1560 N N . GLN A 1 195 ? 0.934 -11.300 -12.884 1.00 93.81 195 GLN A N 1
ATOM 1561 C CA . GLN A 1 195 ? 1.006 -9.932 -12.364 1.00 93.81 195 GLN A CA 1
ATOM 1562 C C . GLN A 1 195 ? 2.248 -9.699 -11.491 1.00 93.81 195 GLN A C 1
ATOM 1564 O O . GLN A 1 195 ? 2.438 -8.584 -11.010 1.00 93.81 195 GLN A O 1
ATOM 1569 N N . ILE A 1 196 ? 3.072 -10.722 -11.277 1.00 92.81 196 ILE A N 1
ATOM 1570 C CA . ILE A 1 196 ? 4.296 -10.690 -10.486 1.00 92.81 196 ILE A CA 1
ATOM 1571 C C . ILE A 1 196 ? 5.503 -10.631 -11.417 1.00 92.81 196 ILE A C 1
ATOM 1573 O O . ILE A 1 196 ? 5.591 -11.391 -12.379 1.00 92.81 196 ILE A O 1
ATOM 1577 N N . TYR A 1 197 ? 6.436 -9.738 -11.098 1.00 93.38 197 TYR A N 1
ATOM 1578 C CA . TYR A 1 197 ? 7.721 -9.622 -11.784 1.00 93.38 197 TYR A CA 1
ATOM 1579 C C . TYR A 1 197 ? 8.836 -9.557 -10.752 1.00 93.38 197 TYR A C 1
ATOM 1581 O O . TYR A 1 197 ? 8.749 -8.764 -9.812 1.00 93.38 197 TYR A O 1
ATOM 1589 N N . THR A 1 198 ? 9.877 -10.364 -10.906 1.00 91.88 198 THR A N 1
ATOM 1590 C CA . THR A 1 198 ? 11.046 -10.335 -10.020 1.00 91.88 198 THR A CA 1
ATOM 1591 C C . THR A 1 198 ? 12.011 -9.252 -10.478 1.00 91.88 198 THR A C 1
ATOM 1593 O O . THR A 1 198 ? 12.168 -9.004 -11.670 1.00 91.88 198 THR A O 1
ATOM 1596 N N . PHE A 1 199 ? 12.615 -8.556 -9.518 1.00 88.94 199 PHE A N 1
ATOM 1597 C CA . PHE A 1 199 ? 13.515 -7.435 -9.753 1.00 88.94 199 PHE A CA 1
ATOM 1598 C C . PHE A 1 199 ? 14.837 -7.690 -9.037 1.00 88.94 199 PHE A C 1
ATOM 1600 O O . PHE A 1 199 ? 14.929 -7.580 -7.810 1.00 88.94 199 PHE A O 1
ATOM 1607 N N . THR A 1 200 ? 15.844 -8.049 -9.824 1.00 87.50 200 THR A N 1
ATOM 1608 C CA . THR A 1 200 ? 17.163 -8.472 -9.350 1.00 87.50 200 THR A CA 1
ATOM 1609 C C . THR A 1 200 ? 18.164 -7.351 -9.569 1.00 87.50 200 THR A C 1
ATOM 1611 O O . THR A 1 200 ? 18.173 -6.724 -10.624 1.00 87.50 200 THR A O 1
ATOM 1614 N N . GLU A 1 201 ? 19.009 -7.089 -8.578 1.00 84.69 201 GLU A N 1
ATOM 1615 C CA . GLU A 1 201 ? 20.026 -6.042 -8.634 1.00 84.69 201 GLU A CA 1
ATOM 1616 C C . GLU A 1 201 ? 21.435 -6.635 -8.658 1.00 84.69 201 GLU A C 1
ATOM 1618 O O . GLU A 1 201 ? 21.824 -7.346 -7.733 1.00 84.69 201 GLU A O 1
ATOM 1623 N N . ASP A 1 202 ? 22.230 -6.232 -9.651 1.00 82.88 202 ASP A N 1
ATOM 1624 C CA . ASP A 1 202 ? 23.631 -6.613 -9.792 1.00 82.88 202 ASP A CA 1
ATOM 1625 C C . ASP A 1 202 ? 24.556 -5.388 -9.853 1.00 82.88 202 ASP A C 1
ATOM 1627 O O . ASP A 1 202 ? 24.475 -4.514 -10.729 1.00 82.88 202 ASP A O 1
ATOM 1631 N N . TYR A 1 203 ? 25.523 -5.343 -8.935 1.00 75.31 203 TYR A N 1
ATOM 1632 C CA . TYR A 1 203 ? 26.546 -4.300 -8.908 1.00 75.31 203 TYR A CA 1
ATOM 1633 C C . TYR A 1 203 ? 27.686 -4.618 -9.876 1.00 75.31 203 TYR A C 1
ATOM 1635 O O . TYR A 1 203 ? 28.359 -5.644 -9.766 1.00 75.31 203 TYR A O 1
ATOM 1643 N N . ARG A 1 204 ? 27.970 -3.685 -10.792 1.00 76.38 204 ARG A N 1
ATOM 1644 C CA . ARG A 1 204 ? 29.095 -3.774 -11.732 1.00 76.38 204 ARG A CA 1
ATOM 1645 C C . ARG A 1 204 ? 30.159 -2.733 -11.374 1.00 76.38 204 ARG A C 1
ATOM 1647 O O . ARG A 1 204 ? 29.862 -1.664 -10.855 1.00 76.38 204 ARG A O 1
ATOM 1654 N N . LEU A 1 205 ? 31.427 -3.001 -11.697 1.00 70.38 205 LEU A N 1
ATOM 1655 C CA . LEU A 1 205 ? 32.541 -2.085 -11.381 1.00 70.38 205 LEU A CA 1
ATOM 1656 C C . LEU A 1 205 ? 32.346 -0.669 -11.970 1.00 70.38 205 LEU A C 1
ATOM 1658 O O . LEU A 1 205 ? 32.841 0.316 -11.429 1.00 70.38 205 LEU A O 1
ATOM 1662 N N . THR A 1 206 ? 31.645 -0.571 -13.101 1.00 79.25 206 THR A N 1
ATOM 1663 C CA . THR A 1 206 ? 31.452 0.661 -13.878 1.00 79.25 206 THR A CA 1
ATOM 1664 C C . THR A 1 206 ? 30.027 1.212 -13.816 1.00 79.25 206 THR A C 1
ATOM 1666 O O . THR A 1 206 ? 29.742 2.235 -14.444 1.00 79.25 206 THR A O 1
ATOM 1669 N N . GLY A 1 207 ? 29.123 0.578 -13.067 1.00 87.62 207 GLY A N 1
ATOM 1670 C CA . GLY A 1 207 ? 27.704 0.896 -13.138 1.00 87.62 207 GLY A CA 1
ATOM 1671 C C . GLY A 1 207 ? 26.825 0.036 -12.241 1.00 87.62 207 GLY A C 1
ATOM 1672 O O . GLY A 1 207 ? 27.293 -0.647 -11.338 1.00 87.62 207 GLY A O 1
ATOM 1673 N N . GLN A 1 208 ? 25.532 0.086 -12.504 1.00 88.38 208 GLN A N 1
ATOM 1674 C CA . GLN A 1 208 ? 24.522 -0.702 -11.820 1.00 88.38 208 GLN A CA 1
ATOM 1675 C C . GLN A 1 208 ? 23.601 -1.294 -12.873 1.00 88.38 208 GLN A C 1
ATOM 1677 O O . GLN A 1 208 ? 23.268 -0.613 -13.847 1.00 88.38 208 GLN A O 1
ATOM 1682 N N . HIS A 1 209 ? 23.237 -2.547 -12.661 1.00 91.00 209 HIS A N 1
ATOM 1683 C CA . HIS A 1 209 ? 22.425 -3.326 -13.568 1.00 91.00 209 HIS A CA 1
ATOM 1684 C C . HIS A 1 209 ? 21.264 -3.939 -12.796 1.00 91.00 209 HIS A C 1
ATOM 1686 O O . HIS A 1 209 ? 21.435 -4.328 -11.640 1.00 91.00 209 HIS A O 1
ATOM 1692 N N . PHE A 1 210 ? 20.099 -4.002 -13.423 1.00 91.94 210 PHE A N 1
ATOM 1693 C CA . PHE A 1 210 ? 18.970 -4.744 -12.894 1.00 91.94 210 PHE A CA 1
ATOM 1694 C C . PHE A 1 210 ? 18.301 -5.533 -14.002 1.00 91.94 210 PHE A C 1
ATOM 1696 O O . PHE A 1 210 ? 18.163 -5.028 -15.117 1.00 91.94 210 PHE A O 1
ATOM 1703 N N . ASP A 1 211 ? 17.795 -6.696 -13.626 1.00 93.69 211 ASP A N 1
ATOM 1704 C CA . ASP A 1 211 ? 16.937 -7.512 -14.467 1.00 93.69 211 ASP A CA 1
ATOM 1705 C C . ASP A 1 211 ? 15.524 -7.512 -13.894 1.00 93.69 211 ASP A C 1
ATOM 1707 O O . ASP A 1 211 ? 15.310 -7.662 -12.686 1.00 93.69 211 ASP A O 1
ATOM 1711 N N . LEU A 1 212 ? 14.553 -7.311 -14.781 1.00 94.56 212 LEU A N 1
ATOM 1712 C CA . LEU A 1 212 ? 13.146 -7.527 -14.497 1.00 94.56 212 LEU A CA 1
ATOM 1713 C C . LEU A 1 212 ? 12.681 -8.759 -15.262 1.00 94.56 212 LEU A C 1
ATOM 1715 O O . LEU A 1 212 ? 12.653 -8.738 -16.495 1.00 94.56 212 LEU A O 1
ATOM 1719 N N . GLU A 1 213 ? 12.262 -9.788 -14.542 1.00 94.25 213 GLU A N 1
ATOM 1720 C CA . GLU A 1 213 ? 11.823 -11.052 -15.127 1.00 94.25 213 GLU A CA 1
ATOM 1721 C C . GLU A 1 213 ? 10.331 -11.281 -14.870 1.00 94.25 213 GLU A C 1
ATOM 1723 O O . GLU A 1 213 ? 9.766 -10.792 -13.886 1.00 94.25 213 GLU A O 1
ATOM 1728 N N . ASP A 1 214 ? 9.676 -11.999 -15.780 1.00 92.69 214 ASP A N 1
ATOM 1729 C C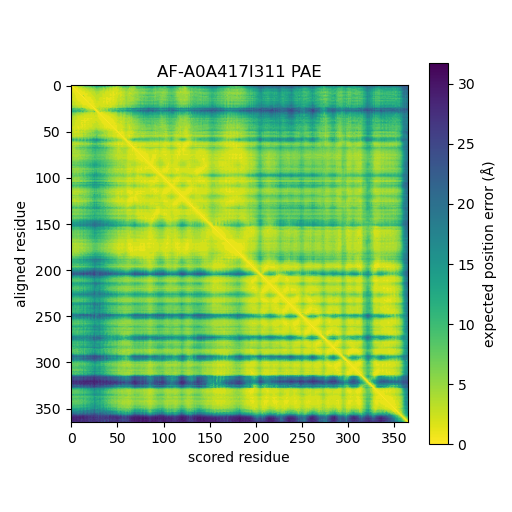A . ASP A 1 214 ? 8.322 -12.500 -15.561 1.00 92.69 214 ASP A CA 1
ATOM 1730 C C . ASP A 1 214 ? 8.323 -13.747 -14.659 1.00 92.69 214 ASP A C 1
ATOM 1732 O O . ASP A 1 214 ? 9.352 -14.212 -14.169 1.00 92.69 214 ASP A O 1
ATOM 1736 N N . THR A 1 215 ? 7.144 -14.319 -14.432 1.00 86.62 215 THR A N 1
ATOM 1737 C CA . THR A 1 215 ? 6.987 -15.493 -13.566 1.00 86.62 215 THR A CA 1
ATOM 1738 C C . THR A 1 215 ? 7.622 -16.772 -14.065 1.00 86.62 215 THR A C 1
ATOM 1740 O O . THR A 1 215 ? 7.826 -17.688 -13.269 1.00 86.62 215 THR A O 1
ATOM 1743 N N . ASP A 1 216 ? 7.911 -16.844 -15.358 1.00 87.56 216 ASP A N 1
ATOM 1744 C CA . ASP A 1 216 ? 8.580 -17.986 -15.964 1.00 87.56 216 ASP A CA 1
ATOM 1745 C C . ASP A 1 216 ? 10.111 -17.796 -15.958 1.00 87.56 216 ASP A C 1
ATOM 1747 O O . ASP A 1 216 ? 10.844 -18.670 -16.425 1.00 87.56 216 ASP A O 1
ATOM 1751 N N . GLY A 1 217 ? 10.602 -16.675 -15.409 1.00 87.94 217 GLY A N 1
ATOM 1752 C CA . GLY A 1 217 ? 12.015 -16.303 -15.387 1.00 87.94 217 GLY A CA 1
ATOM 1753 C C . GLY A 1 217 ? 12.508 -15.748 -16.722 1.00 87.94 217 GLY A C 1
ATOM 1754 O O . GLY A 1 217 ? 13.712 -15.728 -16.971 1.00 87.94 217 GLY A O 1
ATOM 1755 N N . ASN A 1 218 ? 11.608 -15.330 -17.619 1.00 92.81 218 ASN A N 1
ATOM 1756 C CA . ASN A 1 218 ? 12.030 -14.688 -18.857 1.00 92.81 218 ASN A CA 1
ATOM 1757 C C . ASN A 1 218 ? 12.379 -13.228 -18.577 1.00 92.81 218 ASN A C 1
ATOM 1759 O O . ASN A 1 218 ? 11.579 -12.497 -17.992 1.00 92.81 218 ASN A O 1
ATOM 1763 N N . LEU A 1 219 ? 13.531 -12.782 -19.078 1.00 94.25 219 LEU A N 1
ATOM 1764 C CA . LEU A 1 219 ? 13.911 -11.375 -19.042 1.00 94.25 219 LEU A CA 1
ATOM 1765 C C . LEU A 1 219 ? 12.893 -10.532 -19.822 1.00 94.25 219 LEU A C 1
ATOM 1767 O O . LEU A 1 219 ? 12.718 -10.699 -21.032 1.00 94.25 219 LEU A O 1
ATOM 1771 N N . VAL A 1 220 ? 12.248 -9.604 -19.122 1.00 96.31 220 VAL A N 1
ATOM 1772 C CA . VAL A 1 220 ? 11.300 -8.643 -19.691 1.00 96.31 220 VAL A CA 1
ATOM 1773 C C . VAL A 1 220 ? 12.009 -7.332 -19.976 1.00 96.31 220 VAL A C 1
ATOM 1775 O O . VAL A 1 220 ? 11.967 -6.866 -21.117 1.00 96.31 220 VAL A O 1
ATOM 1778 N N . TYR A 1 221 ? 12.667 -6.764 -18.956 1.00 97.25 221 TYR A N 1
ATOM 1779 C CA . TYR A 1 221 ? 13.447 -5.537 -19.087 1.00 97.25 221 TYR A CA 1
ATOM 1780 C C . TYR A 1 221 ? 14.849 -5.671 -18.514 1.00 97.25 221 TYR A C 1
ATOM 1782 O O . TYR A 1 221 ? 15.029 -6.159 -17.402 1.00 97.25 221 TYR A O 1
ATOM 1790 N N . GLU A 1 222 ? 15.803 -5.126 -19.259 1.00 96.31 222 GLU A N 1
ATOM 1791 C CA . GLU A 1 222 ? 17.171 -4.878 -18.820 1.00 96.31 222 GLU A CA 1
ATOM 1792 C C . GLU A 1 222 ? 17.282 -3.412 -18.388 1.00 96.31 222 GLU A C 1
ATOM 1794 O O . GLU A 1 222 ? 16.841 -2.507 -19.106 1.00 96.31 222 GLU A O 1
ATOM 1799 N N . ILE A 1 223 ? 17.850 -3.150 -17.212 1.00 95.75 223 ILE A N 1
ATOM 1800 C CA . ILE A 1 223 ? 18.020 -1.795 -16.694 1.00 95.75 223 ILE A CA 1
ATOM 1801 C C . ILE A 1 223 ? 19.493 -1.524 -16.435 1.00 95.75 223 ILE A C 1
ATOM 1803 O O . ILE A 1 223 ? 20.105 -2.162 -15.587 1.00 95.75 223 ILE A O 1
ATOM 1807 N N . ASP A 1 224 ? 20.036 -0.489 -17.072 1.00 94.62 224 ASP A N 1
ATOM 1808 C CA . ASP A 1 224 ? 21.441 -0.117 -16.916 1.00 94.62 224 ASP A CA 1
ATOM 1809 C C . ASP A 1 224 ? 21.635 1.341 -16.515 1.00 94.62 224 ASP A C 1
ATOM 1811 O O . ASP A 1 224 ? 20.953 2.267 -16.973 1.00 94.62 224 ASP A O 1
ATOM 1815 N N . SER A 1 225 ? 22.667 1.558 -15.705 1.00 93.19 225 SER A N 1
ATOM 1816 C CA . SER A 1 225 ? 23.231 2.874 -15.455 1.00 93.19 225 SER A CA 1
ATOM 1817 C C . SER A 1 225 ? 24.738 2.819 -15.287 1.00 93.19 225 SER A C 1
ATOM 1819 O O . SER A 1 225 ? 25.282 1.935 -14.633 1.00 93.19 225 SER A O 1
ATOM 1821 N N . THR A 1 226 ? 25.420 3.827 -15.816 1.00 91.19 226 THR A N 1
ATOM 1822 C CA . THR A 1 226 ? 26.864 4.008 -15.642 1.00 91.19 226 THR A CA 1
ATOM 1823 C C . THR A 1 226 ? 27.128 5.022 -14.532 1.00 91.19 226 THR A C 1
ATOM 1825 O O . THR A 1 226 ? 26.379 5.992 -14.366 1.00 91.19 226 THR A O 1
ATOM 1828 N N . VAL A 1 227 ? 28.217 4.843 -13.775 1.00 84.56 227 VAL A N 1
ATOM 1829 C CA . VAL A 1 227 ? 28.692 5.830 -12.784 1.00 84.56 227 VAL A CA 1
ATOM 1830 C C . VAL A 1 227 ? 28.737 7.229 -13.435 1.00 84.56 227 VAL A C 1
ATOM 1832 O O . VAL A 1 227 ? 29.306 7.374 -14.518 1.00 84.56 227 VAL A O 1
ATOM 1835 N N . PRO A 1 228 ? 28.115 8.267 -12.831 1.00 87.31 228 PRO A N 1
ATOM 1836 C CA . PRO A 1 228 ? 27.757 8.398 -11.414 1.00 87.31 228 PRO A CA 1
ATOM 1837 C C . PRO A 1 228 ? 26.336 7.940 -11.024 1.00 87.31 228 PRO A C 1
ATOM 1839 O O . PRO A 1 228 ? 25.796 8.441 -10.041 1.00 87.31 228 PRO A O 1
ATOM 1842 N N . LEU A 1 229 ? 25.713 7.018 -11.768 1.00 86.38 229 LEU A N 1
ATOM 1843 C CA . LEU A 1 229 ? 24.387 6.454 -11.460 1.00 86.38 229 LEU A CA 1
ATOM 1844 C C . LEU A 1 229 ? 23.279 7.517 -11.423 1.00 86.38 229 LEU A C 1
ATOM 1846 O O . LEU A 1 229 ? 22.403 7.538 -10.556 1.00 86.38 229 LEU A O 1
ATOM 1850 N N . LYS A 1 230 ? 23.367 8.465 -12.362 1.00 90.50 230 LYS A N 1
ATOM 1851 C CA . LYS A 1 230 ? 22.414 9.575 -12.499 1.00 90.50 230 LYS A CA 1
ATOM 1852 C C . LYS A 1 230 ? 21.246 9.223 -13.415 1.00 90.50 230 LYS A C 1
ATOM 1854 O O . LYS A 1 230 ? 20.129 9.679 -13.171 1.00 90.50 230 LYS A O 1
ATOM 1859 N N . 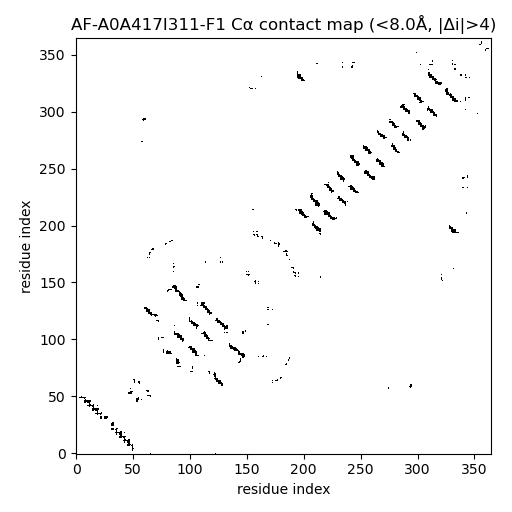THR A 1 231 ? 21.524 8.473 -14.473 1.00 94.56 231 THR A N 1
ATOM 1860 C CA . THR A 1 231 ? 20.564 8.161 -15.530 1.00 94.56 231 THR A CA 1
ATOM 1861 C C . THR A 1 231 ? 20.462 6.657 -15.663 1.00 94.56 231 THR A C 1
ATOM 1863 O O . THR A 1 231 ? 21.485 6.016 -15.892 1.00 94.56 231 THR A O 1
ATOM 1866 N N . PHE A 1 232 ? 19.255 6.124 -15.530 1.00 95.50 232 PHE A N 1
ATOM 1867 C CA . PHE A 1 232 ? 18.958 4.714 -15.755 1.00 95.50 232 PHE A CA 1
ATOM 1868 C C . PHE A 1 232 ? 18.137 4.588 -17.031 1.00 95.50 232 PHE A C 1
ATOM 1870 O O . PHE A 1 232 ? 17.196 5.364 -17.245 1.00 95.50 232 PHE A O 1
ATOM 1877 N N . TYR A 1 233 ? 18.515 3.627 -17.858 1.00 97.25 233 TYR A N 1
ATOM 1878 C CA . TYR A 1 233 ? 17.842 3.266 -19.098 1.00 97.25 233 TYR A CA 1
ATOM 1879 C C . TYR A 1 233 ? 17.167 1.920 -18.893 1.00 97.25 233 TYR A C 1
ATOM 1881 O O . TYR A 1 233 ? 17.762 1.043 -18.280 1.00 97.25 233 TYR A O 1
ATOM 1889 N N . ILE A 1 234 ? 15.936 1.789 -19.374 1.00 97.56 234 ILE A N 1
ATOM 1890 C CA . ILE A 1 234 ? 15.166 0.548 -19.361 1.00 97.56 234 ILE A CA 1
ATOM 1891 C C . ILE A 1 234 ? 15.010 0.116 -20.813 1.00 97.56 234 ILE A C 1
ATOM 1893 O O . ILE A 1 234 ? 14.461 0.868 -21.631 1.00 97.56 234 ILE A O 1
ATOM 1897 N N . TYR A 1 235 ? 15.492 -1.082 -21.109 1.00 97.88 235 TYR A N 1
ATOM 1898 C CA . TYR A 1 235 ? 15.462 -1.696 -22.423 1.00 97.88 235 TYR A CA 1
ATOM 1899 C C . TYR A 1 235 ? 14.519 -2.895 -22.435 1.00 97.88 235 TYR A C 1
ATOM 1901 O O . TYR A 1 235 ? 14.413 -3.612 -21.445 1.00 97.88 235 TYR A O 1
ATOM 1909 N N . ASP A 1 236 ? 13.834 -3.110 -23.556 1.00 95.56 236 ASP A N 1
ATOM 1910 C CA . ASP A 1 236 ? 13.101 -4.355 -23.797 1.00 95.56 236 ASP A CA 1
ATOM 1911 C C . ASP A 1 236 ? 14.024 -5.512 -24.214 1.00 95.56 236 ASP A C 1
ATOM 1913 O O . ASP A 1 236 ? 15.229 -5.338 -24.398 1.00 95.56 236 ASP A O 1
ATOM 1917 N N . ALA A 1 237 ? 13.451 -6.701 -24.415 1.00 90.88 237 ALA A N 1
ATOM 1918 C CA . ALA A 1 237 ? 14.180 -7.889 -24.868 1.00 90.88 237 ALA A CA 1
ATOM 1919 C C . ALA A 1 237 ? 14.871 -7.733 -26.243 1.00 90.88 237 ALA A C 1
ATOM 1921 O O . ALA A 1 237 ? 15.731 -8.538 -26.599 1.00 90.88 237 ALA A O 1
ATOM 1922 N N . MET A 1 238 ? 14.510 -6.717 -27.038 1.00 93.56 238 MET A N 1
ATOM 1923 C CA . MET A 1 238 ? 15.189 -6.370 -28.294 1.00 93.56 238 MET A CA 1
ATOM 1924 C C . MET A 1 238 ? 16.278 -5.304 -28.098 1.00 93.56 238 MET A C 1
ATOM 1926 O O . MET A 1 238 ? 16.854 -4.826 -29.077 1.00 93.56 238 MET A O 1
ATOM 1930 N N . HIS A 1 239 ? 16.560 -4.939 -26.847 1.00 95.44 239 HIS A N 1
ATOM 1931 C CA . HIS A 1 239 ? 17.467 -3.877 -26.437 1.00 95.44 239 HIS A CA 1
ATOM 1932 C C . HIS A 1 239 ? 17.068 -2.490 -26.983 1.00 95.44 239 HIS A C 1
ATOM 1934 O O . HIS A 1 239 ? 17.908 -1.650 -27.317 1.00 95.44 239 HIS A O 1
ATOM 1940 N N . THR A 1 240 ? 15.760 -2.236 -27.096 1.00 95.81 240 THR A N 1
ATOM 1941 C CA . THR A 1 240 ? 15.206 -0.923 -27.460 1.00 95.81 240 THR A CA 1
ATOM 1942 C C . THR A 1 240 ? 14.942 -0.104 -26.201 1.00 95.81 240 THR A C 1
ATOM 1944 O O . THR A 1 240 ? 14.294 -0.596 -25.283 1.00 95.81 240 THR A O 1
ATOM 1947 N N . GLU A 1 241 ? 15.405 1.155 -26.146 1.00 97.00 241 GLU A N 1
ATOM 1948 C CA . GLU A 1 241 ? 15.107 2.058 -25.018 1.00 97.00 241 GLU A CA 1
ATOM 1949 C C . GLU A 1 241 ? 13.598 2.334 -24.973 1.00 97.00 241 GLU A C 1
ATOM 1951 O O . GLU A 1 241 ? 13.054 3.047 -25.822 1.00 97.00 241 GLU A O 1
ATOM 1956 N N . ILE A 1 242 ? 12.923 1.797 -23.958 1.00 97.00 242 ILE A N 1
ATOM 1957 C CA . ILE A 1 242 ? 11.491 2.025 -23.739 1.00 97.00 242 ILE A CA 1
ATOM 1958 C C . ILE A 1 242 ? 11.244 3.118 -22.703 1.00 97.00 242 ILE A C 1
ATOM 1960 O O . ILE A 1 242 ? 10.258 3.853 -22.787 1.00 97.00 242 ILE A O 1
ATOM 1964 N N . PHE A 1 243 ? 12.145 3.259 -21.733 1.00 97.75 243 PHE A N 1
ATOM 1965 C CA . PHE A 1 243 ? 12.007 4.213 -20.647 1.00 97.75 243 PHE A CA 1
ATOM 1966 C C . PHE A 1 243 ? 13.375 4.705 -20.200 1.00 97.75 243 PHE A C 1
ATOM 1968 O O . PHE A 1 243 ? 14.365 3.977 -20.221 1.00 97.75 243 PHE A O 1
ATOM 1975 N N . ARG A 1 244 ? 13.421 5.941 -19.720 1.00 97.25 244 ARG A N 1
ATOM 1976 C CA . ARG A 1 244 ? 14.620 6.508 -19.115 1.00 97.25 244 ARG A CA 1
ATOM 1977 C C . ARG A 1 244 ? 14.243 7.382 -17.942 1.00 97.25 244 ARG A C 1
ATOM 1979 O O . ARG A 1 244 ? 13.317 8.189 -18.024 1.00 97.25 244 ARG A O 1
ATOM 1986 N N . MET A 1 245 ? 15.004 7.279 -16.863 1.00 95.88 245 MET A N 1
ATOM 1987 C CA . MET A 1 245 ? 14.878 8.179 -15.723 1.00 95.88 245 MET A CA 1
ATOM 1988 C C . MET A 1 245 ? 16.205 8.867 -15.427 1.00 95.88 245 MET A C 1
ATOM 1990 O O . MET A 1 245 ? 17.263 8.241 -15.437 1.00 95.88 245 MET A O 1
ATOM 1994 N N . THR A 1 246 ? 16.142 10.157 -15.115 1.00 94.81 246 THR A N 1
ATOM 1995 C CA . THR A 1 246 ? 17.320 10.962 -14.783 1.00 94.81 246 THR A CA 1
ATOM 1996 C C . THR A 1 246 ? 17.106 11.668 -13.456 1.00 94.81 246 THR A C 1
ATOM 1998 O O . THR A 1 246 ? 16.166 12.454 -13.317 1.00 94.81 246 THR A O 1
ATOM 2001 N N . LYS A 1 247 ? 18.004 11.446 -12.494 1.00 91.62 247 LYS A N 1
ATOM 2002 C CA . LYS A 1 247 ? 18.022 12.182 -11.227 1.00 91.62 247 LYS A CA 1
ATOM 2003 C C . LYS A 1 247 ? 18.438 13.633 -11.462 1.00 91.62 247 LYS A C 1
ATOM 2005 O O . LYS A 1 247 ? 19.491 13.905 -12.050 1.00 91.62 247 LYS A O 1
ATOM 2010 N N . GLU A 1 248 ? 17.635 14.578 -10.984 1.00 89.56 248 GLU A N 1
ATOM 2011 C CA . GLU A 1 248 ? 18.008 15.989 -10.982 1.00 89.56 248 GLU A CA 1
ATOM 2012 C C . GLU A 1 248 ? 18.945 16.282 -9.808 1.00 89.56 248 GLU A C 1
ATOM 2014 O O . GLU A 1 248 ? 18.652 15.981 -8.650 1.00 89.56 248 GLU A O 1
ATOM 2019 N N . LEU A 1 249 ? 20.093 16.879 -10.116 1.00 78.62 249 LEU A N 1
ATOM 2020 C CA . LEU A 1 249 ? 21.059 17.326 -9.117 1.00 78.62 249 LEU A CA 1
ATOM 2021 C C . LEU A 1 249 ? 20.714 18.770 -8.721 1.00 78.62 249 LEU A C 1
ATOM 2023 O O . LEU A 1 249 ? 20.210 19.515 -9.556 1.00 78.62 249 LEU A O 1
ATOM 2027 N N . LEU A 1 250 ? 21.012 19.168 -7.477 1.00 75.00 250 LEU A N 1
ATOM 2028 C CA . LEU A 1 250 ? 20.750 20.506 -6.896 1.00 75.00 250 LEU A CA 1
ATOM 2029 C C . LEU A 1 250 ? 19.303 20.795 -6.449 1.00 75.00 250 LEU A C 1
ATOM 2031 O O . LEU A 1 250 ? 18.994 21.923 -6.070 1.00 75.00 250 LEU A O 1
ATOM 2035 N N . HIS A 1 251 ? 18.423 19.794 -6.423 1.00 72.88 251 HIS A N 1
ATOM 2036 C CA . HIS A 1 251 ? 17.103 19.940 -5.807 1.00 72.88 251 HIS A CA 1
ATOM 2037 C C . HIS A 1 251 ? 17.170 19.654 -4.304 1.00 72.88 251 HIS A C 1
ATOM 2039 O O . HIS A 1 251 ? 17.822 18.704 -3.878 1.00 72.88 251 HIS A O 1
ATOM 2045 N N . ALA A 1 252 ? 16.463 20.459 -3.501 1.00 75.88 252 ALA A N 1
ATOM 2046 C CA . ALA A 1 252 ? 16.393 20.276 -2.046 1.00 75.88 252 ALA A CA 1
ATOM 2047 C C . ALA A 1 252 ? 15.765 18.929 -1.645 1.00 75.88 252 ALA A C 1
ATOM 2049 O O . ALA A 1 252 ? 16.078 18.386 -0.590 1.00 75.88 252 ALA A O 1
ATOM 2050 N N . LEU A 1 253 ? 14.887 18.392 -2.498 1.00 82.81 253 LEU A N 1
ATOM 2051 C CA . LEU A 1 253 ? 14.289 17.072 -2.359 1.00 82.81 253 LEU A CA 1
ATOM 2052 C C . LEU A 1 253 ? 14.583 16.217 -3.603 1.00 82.81 253 LEU A C 1
ATOM 2054 O O . LEU A 1 253 ? 14.661 16.765 -4.709 1.00 82.81 253 LEU A O 1
ATOM 2058 N N . PRO A 1 254 ? 14.682 14.884 -3.450 1.00 86.50 254 PRO A N 1
ATOM 2059 C CA . PRO A 1 254 ? 14.834 13.948 -4.559 1.00 86.50 254 PRO A CA 1
ATOM 2060 C C . PRO A 1 254 ? 13.821 14.208 -5.667 1.00 86.50 254 PRO A C 1
ATOM 2062 O O . PRO A 1 254 ? 12.609 14.233 -5.434 1.00 86.50 254 PRO A O 1
ATOM 2065 N N . THR A 1 255 ? 14.345 14.432 -6.867 1.00 92.12 255 THR A N 1
ATOM 2066 C CA . THR A 1 255 ? 13.564 14.753 -8.057 1.00 92.12 255 THR A CA 1
ATOM 2067 C C . THR A 1 255 ? 14.117 13.961 -9.235 1.00 92.12 255 THR A C 1
ATOM 2069 O O . THR A 1 255 ? 15.330 13.935 -9.449 1.00 92.12 255 THR A O 1
ATOM 2072 N N . TYR A 1 256 ? 13.233 13.315 -9.992 1.00 94.12 256 TYR A N 1
ATOM 2073 C CA . TYR A 1 256 ? 13.575 12.487 -11.145 1.00 94.12 256 TYR A CA 1
ATOM 2074 C C . TYR A 1 256 ? 12.740 12.909 -12.356 1.00 94.12 256 TYR A C 1
ATOM 2076 O O . TYR A 1 256 ? 11.530 13.104 -12.245 1.00 94.12 256 TYR A O 1
ATOM 2084 N N . ARG A 1 257 ? 13.375 13.045 -13.523 1.00 95.88 257 ARG A N 1
ATOM 2085 C CA . ARG A 1 257 ? 12.686 13.237 -14.807 1.00 95.88 257 ARG A CA 1
ATOM 2086 C C . ARG A 1 257 ? 12.518 11.905 -15.500 1.00 95.88 257 ARG A C 1
ATOM 2088 O O . ARG A 1 257 ? 13.502 11.188 -15.658 1.00 95.88 257 ARG A O 1
ATOM 2095 N N . PHE A 1 258 ? 11.296 11.608 -15.909 1.00 96.50 258 PHE A N 1
ATOM 2096 C CA . PHE A 1 258 ? 10.939 10.379 -16.598 1.00 96.50 258 PHE A CA 1
ATOM 2097 C C . PHE A 1 258 ? 10.698 10.666 -18.076 1.00 96.50 258 PHE A C 1
ATOM 2099 O O . PHE A 1 258 ? 10.088 11.680 -18.430 1.00 96.50 258 PHE A O 1
ATOM 2106 N N . TYR A 1 259 ? 11.178 9.759 -18.916 1.00 96.94 259 TYR A N 1
ATOM 2107 C CA . TYR A 1 259 ? 11.014 9.768 -20.359 1.00 96.94 259 TYR A CA 1
ATOM 2108 C C . TYR A 1 259 ? 10.470 8.410 -20.792 1.00 96.94 259 TYR A C 1
ATOM 2110 O O . TYR A 1 259 ? 10.984 7.385 -20.350 1.00 96.94 259 TYR A O 1
ATOM 2118 N N . LEU A 1 260 ? 9.458 8.414 -21.652 1.00 95.75 260 LEU A N 1
ATOM 2119 C CA . LEU A 1 260 ? 8.838 7.221 -22.223 1.00 95.75 260 LEU A CA 1
ATOM 2120 C C . LEU A 1 260 ? 9.054 7.279 -23.737 1.00 95.75 260 LEU A C 1
ATOM 2122 O O . LEU A 1 260 ? 8.667 8.263 -24.365 1.00 95.75 260 LEU A O 1
ATOM 2126 N N . TYR A 1 261 ? 9.718 6.273 -24.307 1.00 95.12 261 TYR A N 1
ATOM 2127 C CA . TYR A 1 261 ? 10.131 6.255 -25.719 1.00 95.12 261 TYR A CA 1
ATOM 2128 C C . TYR A 1 261 ? 10.866 7.536 -26.161 1.00 95.12 261 TYR A C 1
ATOM 2130 O O . TYR A 1 261 ? 10.611 8.093 -27.226 1.00 95.12 261 TYR A O 1
ATOM 2138 N N . GLY A 1 262 ? 11.758 8.043 -25.305 1.00 9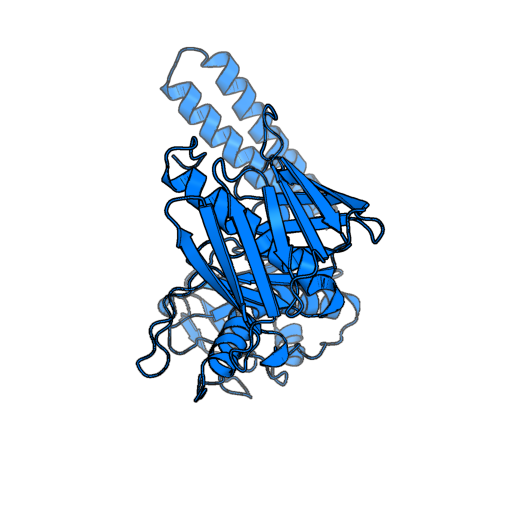3.69 262 GLY A N 1
ATOM 2139 C CA . GLY A 1 262 ? 12.532 9.266 -25.546 1.00 93.69 262 GLY A CA 1
ATOM 2140 C C . GLY A 1 262 ? 11.798 10.583 -25.257 1.00 93.69 262 GLY A C 1
ATOM 2141 O O . GLY A 1 262 ? 12.462 11.602 -25.048 1.00 93.69 262 GLY A O 1
ATOM 2142 N N . GLU A 1 263 ? 10.468 10.570 -25.147 1.00 95.88 263 GLU A N 1
ATOM 2143 C CA . GLU A 1 263 ? 9.654 11.766 -24.917 1.00 95.88 263 GLU A CA 1
ATOM 2144 C C . GLU A 1 263 ? 9.490 12.080 -23.422 1.00 95.88 263 GLU A C 1
ATOM 2146 O O . GLU A 1 263 ? 9.363 11.157 -22.612 1.00 95.88 263 GLU A O 1
ATOM 2151 N N . PRO A 1 264 ? 9.473 13.364 -23.007 1.00 96.38 264 PRO A N 1
ATOM 2152 C CA . PRO A 1 264 ? 9.207 13.734 -21.620 1.00 96.38 264 PRO A CA 1
ATOM 2153 C C . PRO A 1 264 ? 7.856 13.191 -21.146 1.00 96.38 264 PRO A C 1
ATOM 2155 O O . PRO A 1 264 ? 6.813 13.531 -21.699 1.00 96.38 264 PRO A O 1
ATOM 2158 N N . TYR A 1 265 ? 7.876 12.388 -20.085 1.00 95.62 265 TYR A N 1
ATOM 2159 C CA . TYR A 1 265 ? 6.683 11.712 -19.579 1.00 95.62 265 TYR A CA 1
ATOM 2160 C C . TYR A 1 265 ? 6.181 12.308 -18.261 1.00 95.62 265 TYR A C 1
ATOM 2162 O O . TYR A 1 265 ? 4.983 12.503 -18.078 1.00 95.62 265 TYR A O 1
ATOM 2170 N N . GLY A 1 266 ? 7.094 12.670 -17.357 1.00 95.38 266 GLY A N 1
ATOM 2171 C CA . GLY A 1 266 ? 6.727 13.288 -16.086 1.00 95.38 266 GLY A CA 1
ATOM 2172 C C . GLY A 1 266 ? 7.923 13.671 -15.223 1.00 95.38 266 GLY A C 1
ATOM 2173 O O . GLY A 1 266 ? 9.077 13.377 -15.541 1.00 95.38 266 GLY A O 1
ATOM 2174 N N . VAL A 1 267 ? 7.645 14.362 -14.116 1.00 95.44 267 VAL A N 1
ATOM 2175 C CA . VAL A 1 267 ? 8.651 14.703 -13.100 1.00 95.44 267 VAL A CA 1
ATOM 2176 C C . VAL A 1 267 ? 8.189 14.192 -11.745 1.00 95.44 267 VAL A C 1
ATOM 2178 O O . VAL A 1 267 ? 7.251 14.736 -11.158 1.00 95.44 267 VAL A O 1
ATOM 2181 N N . LEU A 1 268 ? 8.871 13.166 -11.248 1.00 94.94 268 LEU A N 1
ATOM 2182 C CA . LEU A 1 268 ? 8.628 12.570 -9.945 1.00 94.94 268 LEU A CA 1
ATOM 2183 C C . LEU A 1 268 ? 9.356 13.367 -8.865 1.00 94.94 268 LEU A C 1
ATOM 2185 O O . LEU A 1 268 ? 10.565 13.583 -8.947 1.00 94.94 268 LEU A O 1
ATOM 2189 N N . LYS A 1 269 ? 8.622 13.798 -7.839 1.00 93.06 269 LYS A N 1
ATOM 2190 C CA . LYS A 1 269 ? 9.153 14.609 -6.738 1.00 93.06 269 LYS A CA 1
ATOM 2191 C C . LYS A 1 269 ? 8.832 13.974 -5.399 1.00 93.06 269 LYS A C 1
ATOM 2193 O O . LYS A 1 269 ? 7.661 13.681 -5.133 1.00 93.06 269 LYS A O 1
ATOM 2198 N N . LYS A 1 270 ? 9.840 13.844 -4.531 1.00 90.00 270 LYS A N 1
ATOM 2199 C CA . LYS A 1 270 ? 9.618 13.529 -3.115 1.00 90.00 270 LYS A CA 1
ATOM 2200 C C . LYS A 1 270 ? 8.781 14.640 -2.483 1.00 90.00 270 LYS A C 1
ATOM 2202 O O . LYS A 1 270 ? 9.001 15.824 -2.736 1.00 90.00 270 LYS A O 1
ATOM 2207 N N . GLN A 1 271 ? 7.796 14.246 -1.695 1.00 86.75 271 GLN A N 1
ATOM 2208 C CA . GLN A 1 271 ? 6.896 15.135 -0.978 1.00 86.75 271 GLN A CA 1
ATOM 2209 C C . GLN A 1 271 ? 7.385 15.305 0.458 1.00 86.75 271 GLN A C 1
ATOM 2211 O O . GLN A 1 271 ? 7.946 14.383 1.050 1.00 86.75 271 GLN A O 1
ATOM 2216 N N . PHE A 1 272 ? 7.136 16.478 1.040 1.00 75.12 272 PHE A N 1
ATOM 2217 C CA . PHE A 1 272 ? 7.297 16.649 2.478 1.00 75.12 272 PHE A CA 1
ATOM 2218 C C . PHE A 1 272 ? 6.224 15.833 3.195 1.00 75.12 272 PHE A C 1
ATOM 2220 O O . PHE A 1 272 ? 5.048 16.199 3.205 1.00 75.12 272 PHE A O 1
ATOM 2227 N N . ALA A 1 273 ? 6.643 14.729 3.794 1.00 65.00 273 ALA A N 1
ATOM 2228 C CA . ALA A 1 273 ? 5.803 13.869 4.603 1.00 65.00 273 ALA A CA 1
ATOM 2229 C C . ALA A 1 273 ? 6.511 13.606 5.934 1.00 65.00 273 ALA A C 1
ATOM 2231 O O . ALA A 1 273 ? 7.716 13.374 5.980 1.00 65.00 273 ALA A O 1
ATOM 2232 N N . LEU A 1 274 ? 5.757 13.704 7.031 1.00 56.22 274 LEU A N 1
ATOM 2233 C CA . LEU A 1 274 ? 6.319 13.665 8.384 1.00 56.22 274 LEU A CA 1
ATOM 2234 C C . LEU A 1 274 ? 6.718 12.249 8.826 1.00 56.22 274 LEU A C 1
ATOM 2236 O O . LEU A 1 274 ? 7.507 12.100 9.748 1.00 56.22 274 LEU A O 1
ATOM 2240 N N . VAL A 1 275 ? 6.110 11.227 8.218 1.00 59.84 275 VAL A N 1
ATOM 2241 C CA . VAL A 1 275 ? 6.121 9.849 8.741 1.00 59.84 275 VAL A CA 1
ATOM 2242 C C . VAL A 1 275 ? 6.789 8.862 7.783 1.00 59.84 275 VAL A C 1
ATOM 2244 O O . VAL A 1 275 ? 7.351 7.867 8.229 1.00 59.84 275 VAL A O 1
ATOM 2247 N N . ARG A 1 276 ? 6.723 9.107 6.471 1.00 72.94 276 ARG A N 1
ATOM 2248 C CA . ARG A 1 276 ? 7.098 8.124 5.449 1.00 72.94 276 ARG A CA 1
ATOM 2249 C C . ARG A 1 276 ? 7.433 8.766 4.123 1.00 72.94 276 ARG A C 1
ATOM 2251 O O . ARG A 1 276 ? 7.030 9.902 3.870 1.00 72.94 276 ARG A O 1
ATOM 2258 N N . ASP A 1 277 ? 8.067 7.993 3.260 1.00 79.88 277 ASP A N 1
ATOM 2259 C CA . ASP A 1 277 ? 8.366 8.450 1.922 1.00 79.88 277 ASP A CA 1
ATOM 2260 C C . ASP A 1 277 ? 7.113 8.471 1.041 1.00 79.88 277 ASP A C 1
ATOM 2262 O O . ASP A 1 277 ? 6.328 7.521 0.945 1.00 79.88 277 ASP A O 1
ATOM 2266 N N . GLN A 1 278 ? 6.916 9.618 0.398 1.00 87.44 278 GLN A N 1
ATOM 2267 C CA . GLN A 1 278 ? 5.861 9.839 -0.571 1.00 87.44 278 GLN A CA 1
ATOM 2268 C C . GLN A 1 278 ? 6.453 10.568 -1.766 1.00 87.44 278 GLN A C 1
ATOM 2270 O O . GLN A 1 278 ? 7.154 11.566 -1.606 1.00 87.44 278 GLN A O 1
ATOM 2275 N N . PHE A 1 279 ? 6.108 10.112 -2.962 1.00 91.94 279 PHE A N 1
ATOM 2276 C CA . PHE A 1 279 ? 6.452 10.776 -4.208 1.00 91.94 279 PHE A CA 1
ATOM 2277 C C . PHE A 1 279 ? 5.188 11.024 -5.023 1.00 91.94 279 PHE A C 1
ATOM 2279 O O . PHE A 1 279 ? 4.207 10.283 -4.928 1.00 91.94 279 PHE A O 1
ATOM 2286 N N . SER A 1 280 ? 5.198 12.084 -5.824 1.00 94.38 280 SER A N 1
ATOM 2287 C CA . SER A 1 280 ? 4.132 12.344 -6.785 1.00 94.38 280 SER A CA 1
ATOM 2288 C C . SER A 1 280 ? 4.679 12.846 -8.109 1.00 94.38 280 SER A C 1
ATOM 2290 O O . SER A 1 280 ? 5.762 13.435 -8.172 1.00 94.38 280 SER A O 1
ATOM 2292 N N . MET A 1 281 ? 3.914 12.587 -9.161 1.00 95.25 281 MET A N 1
ATOM 2293 C CA . MET A 1 281 ? 4.223 12.958 -10.533 1.00 95.25 281 MET A CA 1
ATOM 2294 C C . MET A 1 281 ? 2.920 13.250 -11.273 1.00 95.25 281 MET A C 1
ATOM 2296 O O . MET A 1 281 ? 1.952 12.509 -11.128 1.00 95.25 281 MET A O 1
ATOM 2300 N N . GLU A 1 282 ? 2.897 14.314 -12.068 1.00 95.69 282 GLU A N 1
ATOM 2301 C CA . GLU A 1 282 ? 1.821 14.547 -13.034 1.00 95.69 282 GLU A CA 1
ATOM 2302 C C . GLU A 1 282 ? 2.218 13.891 -14.360 1.00 95.69 282 GLU A C 1
ATOM 2304 O O . GLU A 1 282 ? 3.311 14.152 -14.870 1.00 95.69 282 GLU A O 1
ATOM 2309 N N . LEU A 1 283 ? 1.343 13.030 -14.875 1.00 93.50 283 LEU A N 1
ATOM 2310 C CA . LEU A 1 283 ? 1.464 12.323 -16.149 1.00 93.50 283 LEU A CA 1
ATOM 2311 C C . LEU A 1 283 ? 0.347 12.771 -17.107 1.00 93.50 283 LEU A C 1
ATOM 2313 O O . LEU A 1 283 ? -0.664 13.311 -16.644 1.00 93.50 283 LEU A O 1
ATOM 2317 N N . PRO A 1 284 ? 0.458 12.509 -18.424 1.00 91.25 284 PRO A N 1
ATOM 2318 C CA . PRO A 1 284 ? -0.632 12.753 -19.373 1.00 91.25 284 PRO A CA 1
ATOM 2319 C C . PRO A 1 284 ? -1.955 12.081 -18.975 1.00 91.25 284 PRO A C 1
ATOM 2321 O O . PRO A 1 284 ? -3.030 12.624 -19.221 1.00 91.25 284 PRO A O 1
ATOM 2324 N N . GLU A 1 285 ? -1.886 10.918 -18.324 1.00 92.25 285 GLU A N 1
ATOM 2325 C CA . GLU A 1 285 ? -3.045 10.144 -17.872 1.00 92.25 285 GLU A CA 1
ATOM 2326 C C . GLU A 1 285 ? -3.559 10.577 -16.486 1.00 92.25 285 GLU A C 1
ATOM 2328 O O . GLU A 1 285 ? -4.612 10.114 -16.039 1.00 92.25 285 GLU A O 1
ATOM 2333 N N . GLY A 1 286 ? -2.837 11.466 -15.798 1.00 94.81 286 GLY A N 1
ATOM 2334 C CA . GLY A 1 286 ? -3.228 12.060 -14.524 1.00 94.81 286 GLY A CA 1
ATOM 2335 C C . GLY A 1 286 ? -2.167 11.950 -13.433 1.00 94.81 286 GLY A C 1
ATOM 2336 O O . GLY A 1 286 ? -0.974 11.802 -13.691 1.00 94.81 286 GLY A O 1
ATOM 2337 N N . LYS A 1 287 ? -2.605 12.050 -12.177 1.00 96.31 287 LYS A N 1
ATOM 2338 C CA . LYS A 1 287 ? -1.695 12.154 -11.037 1.00 96.31 287 LYS A CA 1
ATOM 2339 C C . LYS A 1 287 ? -1.257 10.778 -10.553 1.00 96.31 287 LYS A C 1
ATOM 2341 O O . LYS A 1 287 ? -2.084 10.002 -10.066 1.00 96.31 287 LYS A O 1
ATOM 2346 N N . LEU A 1 288 ? 0.044 10.518 -10.613 1.00 96.56 288 LEU A N 1
ATOM 2347 C CA . LEU A 1 288 ? 0.684 9.354 -10.018 1.00 96.56 288 LEU A CA 1
ATOM 2348 C C . LEU A 1 288 ? 1.165 9.670 -8.597 1.00 96.56 288 LEU A C 1
ATOM 2350 O O . LEU A 1 288 ? 1.763 10.717 -8.332 1.00 96.56 288 LEU A O 1
ATOM 2354 N N . GLU A 1 289 ? 0.920 8.744 -7.677 1.00 94.38 289 GLU A N 1
ATOM 2355 C CA . GLU A 1 289 ? 1.388 8.787 -6.297 1.00 94.38 289 GLU A CA 1
ATOM 2356 C C . GLU A 1 289 ? 2.058 7.462 -5.930 1.00 94.38 289 GLU A C 1
ATOM 2358 O O . GLU A 1 289 ? 1.457 6.398 -6.061 1.0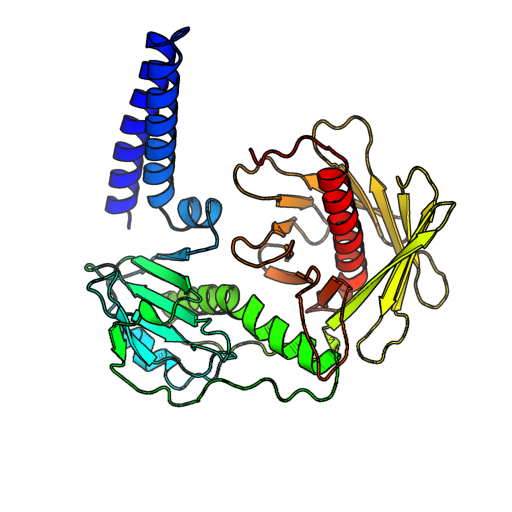0 94.38 289 GLU A O 1
ATOM 2363 N N . LEU A 1 290 ? 3.283 7.549 -5.420 1.00 92.62 290 LEU A N 1
ATOM 2364 C CA . LEU A 1 290 ? 4.018 6.442 -4.820 1.00 92.62 290 LEU A CA 1
ATOM 2365 C C . LEU A 1 290 ? 4.068 6.675 -3.310 1.00 92.62 290 LEU A C 1
ATOM 2367 O O . LEU A 1 290 ? 4.454 7.762 -2.868 1.00 92.62 290 LEU A O 1
ATOM 2371 N N . ARG A 1 291 ? 3.658 5.688 -2.512 1.00 88.12 291 ARG A N 1
ATOM 2372 C CA . ARG A 1 291 ? 3.618 5.807 -1.046 1.00 88.12 291 ARG A CA 1
ATOM 2373 C C . ARG A 1 291 ? 4.106 4.538 -0.373 1.00 88.12 291 ARG A C 1
ATOM 2375 O O . ARG A 1 291 ? 3.580 3.467 -0.664 1.00 88.12 291 ARG A O 1
ATOM 2382 N N . GLU A 1 292 ? 5.036 4.691 0.560 1.00 83.50 292 GLU A N 1
ATOM 2383 C CA . GLU A 1 292 ? 5.531 3.606 1.414 1.00 83.50 292 GLU A CA 1
ATOM 2384 C C . GLU A 1 292 ? 4.405 3.075 2.332 1.00 83.50 292 GLU A C 1
ATOM 2386 O O . GLU A 1 292 ? 3.652 3.865 2.927 1.00 83.50 292 GLU A O 1
ATOM 2391 N N . TYR A 1 293 ? 4.270 1.751 2.444 1.00 74.75 293 TYR A N 1
ATOM 2392 C CA . TYR A 1 293 ? 3.357 1.073 3.367 1.00 74.75 293 TYR A CA 1
ATOM 2393 C C . TYR A 1 293 ? 3.859 1.230 4.805 1.00 74.75 293 TYR A C 1
ATOM 2395 O O . TYR A 1 293 ? 4.993 0.886 5.126 1.00 74.75 293 TYR A O 1
ATOM 2403 N N . ALA A 1 294 ? 3.011 1.740 5.704 1.00 56.94 294 ALA A N 1
ATOM 2404 C CA . ALA A 1 294 ? 3.360 1.803 7.121 1.00 56.94 294 ALA A CA 1
ATOM 2405 C C . ALA A 1 294 ? 2.947 0.497 7.815 1.00 56.94 294 ALA A C 1
ATOM 2407 O O . ALA A 1 294 ? 1.757 0.197 7.880 1.00 56.94 294 ALA A O 1
ATOM 2408 N N . GLY A 1 295 ? 3.912 -0.234 8.381 1.00 52.34 295 GLY A N 1
ATOM 2409 C CA . GLY A 1 295 ? 3.648 -1.424 9.199 1.00 52.34 295 GLY A CA 1
ATOM 2410 C C . GLY A 1 295 ? 3.966 -2.772 8.548 1.00 52.34 295 GLY A C 1
ATOM 2411 O O . GLY A 1 295 ? 3.677 -3.792 9.165 1.00 52.34 295 GLY A O 1
ATOM 2412 N N . SER A 1 296 ? 4.577 -2.791 7.361 1.00 55.22 296 SER A N 1
ATOM 2413 C CA . SER A 1 296 ? 5.256 -3.978 6.830 1.00 55.22 296 SER A CA 1
ATOM 2414 C C . SER A 1 296 ? 6.740 -3.962 7.202 1.00 55.22 296 SER A C 1
ATOM 2416 O O . SER A 1 296 ? 7.327 -2.892 7.371 1.00 55.22 296 SER A O 1
ATOM 2418 N N . ILE A 1 297 ? 7.346 -5.142 7.322 1.00 55.59 297 ILE A N 1
ATOM 2419 C CA . ILE A 1 297 ? 8.806 -5.286 7.355 1.00 55.59 297 ILE A CA 1
ATOM 2420 C C . ILE A 1 297 ? 9.323 -5.010 5.931 1.00 55.59 297 ILE A C 1
ATOM 2422 O O . ILE A 1 297 ? 8.691 -5.441 4.967 1.00 55.59 297 ILE A O 1
ATOM 2426 N N . GLY A 1 298 ? 10.416 -4.253 5.803 1.00 63.97 298 GLY A N 1
ATOM 2427 C CA . GLY A 1 298 ? 10.969 -3.827 4.509 1.00 63.97 298 GLY A CA 1
ATOM 2428 C C . GLY A 1 298 ? 10.349 -2.543 3.943 1.00 63.97 298 GLY A C 1
ATOM 2429 O O . GLY A 1 298 ? 9.410 -1.968 4.505 1.00 63.97 298 GLY A O 1
ATOM 2430 N N . HIS A 1 299 ? 10.901 -2.068 2.827 1.00 75.50 299 HIS A N 1
ATOM 2431 C CA . HIS A 1 299 ? 10.481 -0.838 2.156 1.00 75.50 299 HIS A CA 1
ATOM 2432 C C . HIS A 1 299 ? 9.500 -1.104 1.010 1.00 75.50 299 HIS A C 1
ATOM 2434 O O . HIS A 1 299 ? 9.834 -1.033 -0.171 1.00 75.50 299 HIS A O 1
ATOM 2440 N N . ASN A 1 300 ? 8.248 -1.374 1.373 1.00 83.50 300 ASN A N 1
ATOM 2441 C CA . ASN A 1 300 ? 7.191 -1.676 0.410 1.00 83.50 300 ASN A CA 1
ATOM 2442 C C . ASN A 1 300 ? 6.454 -0.407 -0.009 1.00 83.50 300 ASN A C 1
ATOM 2444 O O . ASN A 1 300 ? 6.091 0.413 0.834 1.00 83.50 300 ASN A O 1
ATOM 2448 N N . TYR A 1 301 ? 6.150 -0.258 -1.294 1.00 87.94 301 TYR A N 1
ATOM 2449 C CA . TYR A 1 301 ? 5.463 0.910 -1.833 1.00 87.94 301 TYR A CA 1
ATOM 2450 C C . TYR A 1 301 ? 4.204 0.531 -2.608 1.00 87.94 301 TYR A C 1
ATOM 2452 O O . TYR A 1 301 ? 4.198 -0.383 -3.423 1.00 87.94 301 TYR A O 1
ATOM 2460 N N . SER A 1 302 ? 3.141 1.307 -2.415 1.00 90.00 302 SER A N 1
ATOM 2461 C CA . SER A 1 302 ? 1.954 1.297 -3.273 1.00 90.00 302 SER A CA 1
ATOM 2462 C C . SER A 1 302 ? 2.053 2.365 -4.357 1.00 90.00 302 SER A C 1
ATOM 2464 O O . SER A 1 302 ? 2.489 3.489 -4.085 1.00 90.00 302 SER A O 1
ATOM 2466 N N . VAL A 1 303 ? 1.584 2.041 -5.563 1.00 93.31 303 VAL A N 1
ATOM 2467 C CA . VAL A 1 303 ? 1.529 2.974 -6.695 1.00 93.31 303 VAL A CA 1
ATOM 2468 C C . VAL A 1 303 ? 0.085 3.201 -7.109 1.00 93.31 303 VAL A C 1
ATOM 2470 O O . VAL A 1 303 ? -0.655 2.260 -7.406 1.00 93.31 303 VAL A O 1
ATOM 2473 N N . LYS A 1 304 ? -0.332 4.468 -7.135 1.00 93.75 304 LYS A N 1
ATOM 2474 C CA . LYS A 1 304 ? -1.686 4.875 -7.518 1.00 93.75 304 LYS A CA 1
ATOM 2475 C C . LYS A 1 304 ? -1.663 5.875 -8.659 1.00 93.75 304 LYS A C 1
ATOM 2477 O O . LYS A 1 304 ? -0.908 6.837 -8.606 1.00 93.75 304 LYS A O 1
ATOM 2482 N N . LEU A 1 305 ? -2.556 5.697 -9.626 1.00 95.00 305 LEU A N 1
ATOM 2483 C CA . LEU A 1 305 ? -2.854 6.657 -10.684 1.00 95.00 305 LEU A CA 1
ATOM 2484 C C . LEU A 1 305 ? -4.292 7.149 -10.513 1.00 95.00 305 LEU A C 1
ATOM 2486 O O . LEU A 1 305 ? -5.231 6.354 -10.473 1.00 95.00 305 LEU A O 1
ATOM 2490 N N . ASN A 1 306 ? -4.472 8.461 -10.354 1.00 93.25 306 ASN A N 1
ATOM 2491 C CA . ASN A 1 306 ? -5.771 9.083 -1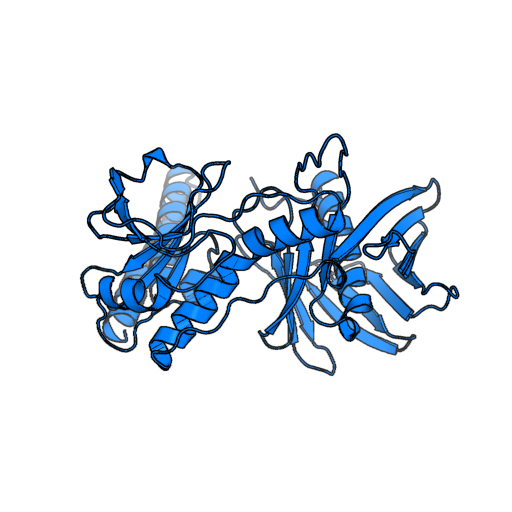0.063 1.00 93.25 306 ASN A CA 1
ATOM 2492 C C . ASN A 1 306 ? -6.499 8.425 -8.871 1.00 93.25 306 ASN A C 1
ATOM 2494 O O . ASN A 1 306 ? -7.718 8.269 -8.865 1.00 93.25 306 ASN A O 1
ATOM 2498 N N . GLY A 1 307 ? -5.733 7.997 -7.862 1.00 88.12 307 GLY A N 1
ATOM 2499 C CA . GLY A 1 307 ? -6.239 7.305 -6.673 1.00 88.12 307 GLY A CA 1
ATOM 2500 C C . GLY A 1 307 ? -6.520 5.806 -6.848 1.00 88.12 307 GLY A C 1
ATOM 2501 O O . GLY A 1 307 ? -6.748 5.131 -5.843 1.00 88.12 307 GLY A O 1
ATOM 2502 N N . THR A 1 308 ? -6.451 5.273 -8.070 1.00 89.25 308 THR A N 1
ATOM 2503 C CA . THR A 1 308 ? -6.607 3.839 -8.364 1.00 89.25 308 THR A CA 1
ATOM 2504 C C . THR A 1 308 ? -5.256 3.148 -8.261 1.00 89.25 308 THR A C 1
ATOM 2506 O O . THR A 1 308 ? -4.284 3.637 -8.826 1.00 89.25 308 THR A O 1
ATOM 2509 N N . MET A 1 309 ? -5.167 2.036 -7.530 1.00 89.69 309 MET A N 1
ATOM 2510 C CA . MET A 1 309 ? -3.922 1.271 -7.436 1.00 89.69 309 MET A CA 1
ATOM 2511 C C . MET A 1 309 ? -3.610 0.623 -8.786 1.00 89.69 309 MET A C 1
ATOM 2513 O O . MET A 1 309 ? -4.479 -0.020 -9.363 1.00 89.69 309 MET A O 1
ATOM 2517 N N . ILE A 1 310 ? -2.390 0.821 -9.282 1.00 93.81 310 ILE A N 1
ATOM 2518 C CA . ILE A 1 310 ? -1.912 0.229 -10.544 1.00 93.81 310 ILE A CA 1
ATOM 2519 C C . ILE A 1 310 ? -0.833 -0.834 -10.315 1.00 93.81 310 ILE A C 1
ATOM 2521 O O . ILE A 1 310 ? -0.571 -1.642 -11.201 1.00 93.81 310 ILE A O 1
ATOM 2525 N N . GLY A 1 311 ? -0.240 -0.848 -9.120 1.00 93.44 311 GLY A N 1
ATOM 2526 C CA . GLY A 1 311 ? 0.749 -1.832 -8.722 1.00 93.44 311 GLY A CA 1
ATOM 2527 C C . GLY A 1 311 ? 1.382 -1.523 -7.369 1.00 93.44 311 GLY A C 1
ATOM 2528 O O . GLY A 1 311 ? 0.995 -0.566 -6.684 1.00 93.44 311 GLY A O 1
ATOM 2529 N N . ALA A 1 312 ? 2.372 -2.326 -7.007 1.00 92.44 312 ALA A N 1
ATOM 2530 C CA . ALA A 1 312 ? 3.187 -2.163 -5.813 1.00 92.44 312 ALA A CA 1
ATOM 2531 C C . ALA A 1 312 ? 4.630 -2.617 -6.073 1.00 92.44 312 ALA A C 1
ATOM 2533 O O . ALA A 1 312 ? 4.882 -3.420 -6.967 1.00 92.44 312 ALA A O 1
ATOM 2534 N N . ILE A 1 313 ? 5.556 -2.084 -5.281 1.00 91.69 313 ILE A N 1
ATOM 2535 C CA . ILE A 1 313 ? 6.962 -2.493 -5.230 1.00 91.69 313 ILE A CA 1
ATOM 2536 C C . ILE A 1 313 ? 7.168 -3.099 -3.855 1.00 91.69 313 ILE A C 1
ATOM 2538 O O . ILE A 1 313 ? 6.852 -2.454 -2.852 1.00 91.69 313 ILE A O 1
ATOM 2542 N N . VAL A 1 314 ? 7.651 -4.328 -3.816 1.00 87.50 314 VAL A N 1
ATOM 2543 C CA . VAL A 1 314 ? 7.777 -5.107 -2.593 1.00 87.50 314 VAL A CA 1
ATOM 2544 C C . VAL A 1 314 ? 9.248 -5.411 -2.405 1.00 87.50 314 VAL A C 1
ATOM 2546 O O . VAL A 1 314 ? 9.868 -6.058 -3.247 1.00 87.50 314 VAL A O 1
ATOM 2549 N N . ASP A 1 315 ? 9.807 -4.852 -1.343 1.00 77.88 315 ASP A N 1
ATOM 2550 C CA . ASP A 1 315 ? 11.175 -5.099 -0.915 1.00 77.88 315 ASP A CA 1
ATOM 2551 C C . ASP A 1 315 ? 11.266 -6.493 -0.296 1.00 77.88 315 ASP A C 1
ATOM 2553 O O . ASP A 1 315 ? 10.251 -7.023 0.164 1.00 77.88 315 ASP A O 1
ATOM 2557 N N . ASN A 1 316 ? 12.478 -7.052 -0.305 1.00 67.62 316 ASN A N 1
ATOM 2558 C CA . ASN A 1 316 ? 12.809 -8.396 0.154 1.00 67.62 316 ASN A CA 1
ATOM 2559 C C . ASN A 1 316 ? 11.961 -8.777 1.377 1.00 67.62 316 ASN A C 1
ATOM 2561 O O . ASN A 1 316 ? 12.143 -8.285 2.496 1.00 67.62 316 ASN A O 1
ATOM 2565 N N . MET A 1 317 ? 10.972 -9.625 1.125 1.00 58.06 317 MET A N 1
ATOM 2566 C CA . MET A 1 317 ? 10.262 -10.298 2.183 1.00 58.06 317 MET A CA 1
ATOM 2567 C C . MET A 1 317 ? 11.168 -11.475 2.524 1.00 58.06 317 MET A C 1
ATOM 2569 O O . MET A 1 317 ? 11.376 -12.288 1.632 1.00 58.06 317 MET A O 1
ATOM 2573 N N . ASP A 1 318 ? 11.693 -11.565 3.754 1.00 51.50 318 ASP A N 1
ATOM 2574 C CA . ASP A 1 318 ? 12.435 -12.736 4.260 1.00 51.50 318 ASP A CA 1
ATOM 2575 C C . ASP A 1 318 ? 11.554 -14.004 4.120 1.00 51.50 318 ASP A C 1
ATOM 2577 O O . ASP A 1 318 ? 10.900 -14.466 5.065 1.00 51.50 318 ASP A O 1
ATOM 2581 N N . LEU A 1 319 ? 11.460 -14.531 2.901 1.00 54.97 319 LEU A N 1
ATOM 2582 C CA . LEU A 1 319 ? 10.575 -15.598 2.473 1.00 54.97 319 LEU A CA 1
ATOM 2583 C C . LEU A 1 319 ? 11.437 -16.815 2.207 1.00 54.97 319 LEU A C 1
ATOM 2585 O O . LEU A 1 319 ? 12.421 -16.782 1.471 1.00 54.97 319 LEU A O 1
ATOM 2589 N N . THR A 1 320 ? 11.044 -17.913 2.837 1.00 46.97 320 THR A N 1
ATOM 2590 C CA . THR A 1 320 ? 11.659 -19.217 2.624 1.00 46.97 320 THR A CA 1
ATOM 2591 C C . THR A 1 320 ? 10.673 -20.062 1.834 1.00 46.97 320 THR A C 1
ATOM 2593 O O . THR A 1 320 ? 9.734 -20.620 2.396 1.00 46.97 320 THR A O 1
ATOM 2596 N N . VAL A 1 321 ? 10.870 -20.151 0.517 1.00 50.88 321 VAL A N 1
ATOM 2597 C CA . VAL A 1 321 ? 10.018 -20.974 -0.359 1.00 50.88 321 VAL A CA 1
ATOM 2598 C C . VAL A 1 321 ? 10.646 -22.347 -0.483 1.00 50.88 321 VAL A C 1
ATOM 2600 O O . VAL A 1 321 ? 11.550 -22.522 -1.287 1.00 50.88 321 VAL A O 1
ATOM 2603 N N . GLY A 1 322 ? 10.244 -23.328 0.328 1.00 43.62 322 GLY A N 1
ATOM 2604 C CA . GLY A 1 322 ? 10.660 -24.725 0.120 1.00 43.62 322 GLY A CA 1
ATOM 2605 C C . GLY A 1 322 ? 12.169 -24.946 -0.127 1.00 43.62 322 GLY A C 1
ATOM 2606 O O . GLY A 1 322 ? 12.523 -25.789 -0.948 1.00 43.62 322 GLY A O 1
ATOM 2607 N N . ASN A 1 323 ? 13.045 -24.209 0.580 1.00 40.16 323 ASN A N 1
ATOM 2608 C CA . ASN A 1 323 ? 14.518 -24.135 0.422 1.00 40.16 323 ASN A CA 1
ATOM 2609 C C . ASN A 1 323 ? 15.087 -23.163 -0.639 1.00 40.16 323 ASN A C 1
ATOM 2611 O O . ASN A 1 323 ? 16.286 -23.208 -0.910 1.00 40.16 323 ASN A O 1
ATOM 2615 N N . ILE A 1 324 ? 14.286 -22.262 -1.201 1.00 46.94 324 ILE A N 1
ATOM 2616 C CA . ILE A 1 324 ? 14.729 -21.153 -2.054 1.00 46.94 324 ILE A CA 1
ATOM 2617 C C . ILE A 1 324 ? 14.795 -19.892 -1.182 1.00 46.94 324 ILE A C 1
ATOM 2619 O O . ILE A 1 324 ? 13.787 -19.481 -0.605 1.00 46.94 324 ILE A O 1
ATOM 2623 N N . MET A 1 325 ? 15.993 -19.314 -1.059 1.00 49.19 325 MET A N 1
ATOM 2624 C CA . MET A 1 325 ? 16.177 -17.949 -0.558 1.00 49.19 325 MET A CA 1
ATOM 2625 C C . MET A 1 325 ? 15.832 -16.981 -1.688 1.00 49.19 325 MET A C 1
ATOM 2627 O O . MET A 1 325 ? 16.377 -17.104 -2.785 1.00 49.19 325 MET A O 1
ATOM 2631 N N . PHE A 1 326 ? 14.921 -16.050 -1.426 1.00 58.84 326 PHE A N 1
ATOM 2632 C CA . PHE A 1 326 ? 14.590 -14.964 -2.338 1.00 58.84 326 PHE A CA 1
ATOM 2633 C C . PHE A 1 326 ? 15.113 -13.657 -1.741 1.00 58.84 326 PHE A C 1
ATOM 2635 O O . PHE A 1 326 ? 14.525 -13.140 -0.801 1.00 58.84 326 PHE A O 1
ATOM 2642 N N . ASP A 1 327 ? 16.221 -13.144 -2.281 1.00 58.22 327 ASP A N 1
ATOM 2643 C CA . ASP A 1 327 ? 16.876 -11.916 -1.795 1.00 58.22 327 ASP A CA 1
ATOM 2644 C C . ASP A 1 327 ? 16.524 -10.665 -2.626 1.00 58.22 327 ASP A C 1
ATOM 2646 O O . ASP A 1 327 ? 17.071 -9.582 -2.405 1.00 58.22 327 ASP A O 1
ATOM 2650 N N . ASN A 1 328 ? 15.609 -10.812 -3.585 1.00 73.12 328 ASN A N 1
ATOM 2651 C CA . ASN A 1 328 ? 15.261 -9.789 -4.567 1.00 73.12 328 ASN A CA 1
ATOM 2652 C C . ASN A 1 328 ? 14.042 -8.963 -4.132 1.00 73.12 328 ASN A C 1
ATOM 2654 O O . ASN A 1 328 ? 13.299 -9.328 -3.220 1.00 73.12 328 ASN A O 1
ATOM 2658 N N . ALA A 1 329 ? 13.806 -7.846 -4.817 1.00 86.06 329 ALA A N 1
ATOM 2659 C CA . ALA A 1 329 ? 12.512 -7.175 -4.769 1.00 86.06 329 ALA A CA 1
ATOM 2660 C C . ALA A 1 329 ? 11.584 -7.786 -5.829 1.00 86.06 329 ALA A C 1
ATOM 2662 O O . ALA A 1 329 ? 12.028 -8.447 -6.769 1.00 86.06 329 ALA A O 1
ATOM 2663 N N . PHE A 1 330 ? 10.282 -7.549 -5.719 1.00 90.06 330 PHE A N 1
ATOM 2664 C CA . PHE A 1 330 ? 9.345 -7.896 -6.783 1.00 90.06 330 PHE A CA 1
ATOM 2665 C C . PHE A 1 330 ? 8.266 -6.832 -6.953 1.00 90.06 330 PHE A C 1
ATOM 2667 O O . PHE A 1 330 ? 8.014 -5.997 -6.080 1.00 90.06 330 PHE A O 1
ATOM 2674 N N . LEU A 1 331 ? 7.647 -6.831 -8.126 1.00 93.31 331 LEU A N 1
ATOM 2675 C CA . LEU A 1 331 ? 6.603 -5.897 -8.505 1.00 93.31 331 LEU A CA 1
ATOM 2676 C C . LEU A 1 331 ? 5.282 -6.644 -8.614 1.00 93.31 331 LEU A C 1
ATOM 2678 O O . LEU A 1 331 ? 5.211 -7.713 -9.213 1.00 93.31 331 LEU A O 1
ATOM 2682 N N . ILE A 1 332 ? 4.227 -6.023 -8.096 1.00 93.62 332 ILE A N 1
ATOM 2683 C CA . ILE A 1 332 ? 2.842 -6.394 -8.381 1.00 93.62 332 ILE A CA 1
ATOM 2684 C C . ILE A 1 332 ? 2.332 -5.408 -9.429 1.00 93.62 332 ILE A C 1
ATOM 2686 O O . ILE A 1 332 ? 2.359 -4.198 -9.197 1.00 93.62 332 ILE A O 1
ATOM 2690 N N . VAL A 1 333 ? 1.852 -5.900 -10.567 1.00 94.94 333 VAL A N 1
ATOM 2691 C CA . VAL A 1 333 ? 1.451 -5.085 -11.721 1.00 94.94 333 VAL A CA 1
ATOM 2692 C C . VAL A 1 333 ? 0.059 -5.488 -12.185 1.00 94.94 333 VAL A C 1
ATOM 2694 O O . VAL A 1 333 ? -0.136 -6.542 -12.784 1.00 94.94 333 VAL A O 1
ATOM 2697 N N . TYR A 1 334 ? -0.934 -4.633 -11.931 1.00 92.69 334 TYR A N 1
ATOM 2698 C CA . TYR A 1 334 ? -2.324 -4.967 -12.257 1.00 92.69 334 TYR A CA 1
ATOM 2699 C C . TYR A 1 334 ? -2.659 -4.831 -13.741 1.00 92.69 334 TYR A C 1
ATOM 2701 O O . TYR A 1 334 ? -3.532 -5.542 -14.235 1.00 92.69 334 TYR A O 1
ATOM 2709 N N . ASP A 1 335 ? -1.975 -3.932 -14.446 1.00 92.94 335 ASP A N 1
ATOM 2710 C CA . ASP A 1 335 ? -2.126 -3.718 -15.884 1.00 92.94 335 ASP A CA 1
ATOM 2711 C C . ASP A 1 335 ? -0.735 -3.539 -16.502 1.00 92.94 335 ASP A C 1
ATOM 2713 O O . ASP A 1 335 ? -0.016 -2.588 -16.178 1.00 92.94 335 ASP A O 1
ATOM 2717 N N . ALA A 1 336 ? -0.359 -4.466 -17.387 1.00 92.69 336 ALA A N 1
ATOM 2718 C CA . ALA A 1 336 ? 0.974 -4.552 -17.982 1.00 92.69 336 ALA A CA 1
ATOM 2719 C C . ALA A 1 336 ? 1.381 -3.287 -18.755 1.00 92.69 336 ALA A C 1
ATOM 2721 O O . ALA A 1 336 ? 2.570 -3.010 -18.896 1.00 92.69 336 ALA A O 1
ATOM 2722 N N . LYS A 1 337 ? 0.424 -2.457 -19.196 1.00 93.69 337 LYS A N 1
ATOM 2723 C CA . LYS A 1 337 ? 0.748 -1.177 -19.848 1.00 93.69 337 LYS A CA 1
ATOM 2724 C C . LYS A 1 337 ? 1.497 -0.201 -18.930 1.00 93.69 337 LYS A C 1
ATOM 2726 O O . LYS A 1 337 ? 2.112 0.738 -19.428 1.00 93.69 337 LYS A O 1
ATOM 2731 N N . TYR A 1 338 ? 1.408 -0.395 -17.609 1.00 94.75 338 TYR A N 1
ATOM 2732 C CA . TYR A 1 338 ? 2.116 0.403 -16.607 1.00 94.75 338 TYR A CA 1
ATOM 2733 C C . TYR A 1 338 ? 3.443 -0.223 -16.155 1.00 94.75 338 TYR A C 1
ATOM 2735 O O . TYR A 1 338 ? 4.113 0.342 -15.288 1.00 94.75 338 TYR A O 1
ATOM 2743 N N . LEU A 1 339 ? 3.825 -1.380 -16.710 1.00 95.81 339 LEU A N 1
ATOM 2744 C CA . LEU A 1 339 ? 5.043 -2.086 -16.324 1.00 95.81 339 LEU A CA 1
ATOM 2745 C C . LEU A 1 339 ? 6.296 -1.201 -16.462 1.00 95.81 339 LEU A C 1
ATOM 2747 O O . LEU A 1 339 ? 6.989 -1.068 -15.458 1.00 95.81 339 LEU A O 1
ATOM 2751 N N . PRO A 1 340 ? 6.560 -0.498 -17.591 1.00 94.88 340 PRO A N 1
ATOM 2752 C CA . PRO A 1 340 ? 7.750 0.359 -17.713 1.00 94.88 340 PRO A CA 1
ATOM 2753 C C . PRO A 1 340 ? 7.869 1.407 -16.597 1.00 94.88 340 PRO A C 1
ATOM 2755 O O . PRO A 1 340 ? 8.944 1.652 -16.050 1.00 94.88 340 PRO A O 1
ATOM 2758 N N . GLN A 1 341 ? 6.744 2.025 -16.235 1.00 94.69 341 GLN A N 1
ATOM 2759 C CA . GLN A 1 341 ? 6.665 3.049 -15.201 1.00 94.69 341 GLN A CA 1
ATOM 2760 C C . GLN A 1 341 ? 6.903 2.446 -13.814 1.00 94.69 341 GLN A C 1
ATOM 2762 O O . GLN A 1 341 ? 7.596 3.051 -12.999 1.00 94.69 341 GLN A O 1
ATOM 2767 N N . LEU A 1 342 ? 6.330 1.272 -13.532 1.00 95.81 342 LEU A N 1
ATOM 2768 C CA . LEU A 1 342 ? 6.513 0.575 -12.258 1.00 95.81 342 LEU A CA 1
ATOM 2769 C C . LEU A 1 342 ? 7.957 0.090 -12.092 1.00 95.81 342 LEU A C 1
ATOM 2771 O O . LEU A 1 342 ? 8.526 0.286 -11.021 1.00 95.81 342 LEU A O 1
ATOM 2775 N N . THR A 1 343 ? 8.587 -0.413 -13.156 1.00 95.69 343 THR A N 1
ATOM 2776 C CA . THR A 1 343 ? 10.022 -0.733 -13.182 1.00 95.69 343 THR A CA 1
ATOM 2777 C C . THR A 1 343 ? 10.863 0.502 -12.884 1.00 95.69 343 THR A C 1
ATOM 2779 O O . THR A 1 343 ? 11.759 0.459 -12.042 1.00 95.69 343 THR A O 1
ATOM 2782 N N . ALA A 1 344 ? 10.535 1.646 -13.494 1.00 94.81 344 ALA A N 1
ATOM 2783 C CA . ALA A 1 344 ? 11.249 2.886 -13.219 1.00 94.81 344 ALA A CA 1
ATOM 2784 C C . ALA A 1 344 ? 11.135 3.335 -11.753 1.00 94.81 344 ALA A C 1
ATOM 2786 O O . ALA A 1 344 ? 12.097 3.823 -11.156 1.00 94.81 344 ALA A O 1
ATOM 2787 N N . LEU A 1 345 ? 9.959 3.152 -11.152 1.00 94.62 345 LEU A N 1
ATOM 2788 C CA . LEU A 1 345 ? 9.733 3.443 -9.740 1.00 94.62 345 LEU A CA 1
ATOM 2789 C C . LEU A 1 345 ? 10.458 2.450 -8.818 1.00 94.62 345 LEU A C 1
ATOM 2791 O O . LEU A 1 345 ? 10.925 2.880 -7.766 1.00 94.62 345 LEU A O 1
ATOM 2795 N N . ALA A 1 346 ? 10.593 1.177 -9.204 1.00 92.56 346 ALA A N 1
ATOM 2796 C CA . ALA A 1 346 ? 11.341 0.166 -8.450 1.00 92.56 346 ALA A CA 1
ATOM 2797 C C . ALA A 1 346 ? 12.835 0.509 -8.374 1.00 92.56 346 ALA A C 1
ATOM 2799 O O . ALA A 1 346 ? 13.400 0.567 -7.283 1.00 92.56 346 ALA A O 1
ATOM 2800 N N . VAL A 1 347 ? 13.442 0.873 -9.509 1.00 91.12 347 VAL A N 1
ATOM 2801 C CA . VAL A 1 347 ? 14.826 1.377 -9.563 1.00 91.12 347 VAL A CA 1
ATOM 2802 C C . VAL A 1 347 ? 14.980 2.600 -8.660 1.00 91.12 347 VAL A C 1
ATOM 2804 O O . VAL A 1 347 ? 15.908 2.681 -7.859 1.00 91.12 347 VAL A O 1
ATOM 2807 N N . MET A 1 348 ? 14.050 3.557 -8.746 1.00 89.62 348 MET A N 1
ATOM 2808 C CA . MET A 1 348 ? 14.071 4.753 -7.903 1.00 89.62 348 MET A CA 1
ATOM 2809 C C . MET A 1 348 ? 14.001 4.399 -6.412 1.00 89.62 348 MET A C 1
ATOM 2811 O O . MET A 1 348 ? 14.804 4.922 -5.639 1.00 89.62 348 MET A O 1
ATOM 2815 N N . ALA A 1 349 ? 13.095 3.498 -6.020 1.00 86.81 349 ALA A N 1
ATOM 2816 C CA . ALA A 1 349 ? 12.979 3.024 -4.646 1.00 86.81 349 ALA A CA 1
ATOM 2817 C C . ALA A 1 349 ? 14.310 2.423 -4.170 1.00 86.81 349 ALA A C 1
ATOM 2819 O O . ALA A 1 349 ? 14.879 2.933 -3.208 1.00 86.81 349 ALA A O 1
ATOM 2820 N N . ALA A 1 350 ? 14.884 1.466 -4.908 1.00 84.31 350 ALA A N 1
ATOM 2821 C CA . ALA A 1 350 ? 16.181 0.863 -4.586 1.00 84.31 350 ALA A CA 1
ATOM 2822 C C . ALA A 1 350 ? 17.299 1.914 -4.412 1.00 84.31 350 ALA A C 1
ATOM 2824 O O . ALA A 1 350 ? 18.073 1.873 -3.452 1.00 84.31 350 ALA A O 1
ATOM 2825 N N . ARG A 1 351 ? 17.347 2.935 -5.282 1.00 82.62 351 ARG A N 1
ATOM 2826 C CA . ARG A 1 351 ? 18.331 4.032 -5.190 1.00 82.62 351 ARG A CA 1
ATOM 2827 C C . ARG A 1 351 ? 18.146 4.925 -3.968 1.00 82.62 351 ARG A C 1
ATOM 2829 O O . ARG A 1 351 ? 19.137 5.414 -3.420 1.00 82.62 351 ARG A O 1
ATOM 2836 N N . GLU A 1 352 ? 16.910 5.198 -3.569 1.00 78.19 352 GLU A N 1
ATOM 2837 C CA . GLU A 1 352 ? 16.636 5.992 -2.371 1.00 78.19 352 GLU A CA 1
ATOM 2838 C C . GLU A 1 352 ? 16.982 5.209 -1.098 1.00 78.19 352 GLU A C 1
ATOM 2840 O O . GLU A 1 352 ? 17.582 5.789 -0.193 1.00 78.19 352 GLU A O 1
ATOM 2845 N N . LEU A 1 353 ? 16.736 3.894 -1.075 1.00 73.88 353 LEU A N 1
ATOM 2846 C CA . LEU A 1 353 ? 17.142 3.013 0.025 1.00 73.88 353 LEU A CA 1
ATOM 2847 C C . LEU A 1 353 ? 18.660 2.936 0.186 1.00 73.88 353 LEU A C 1
ATOM 2849 O O . LEU A 1 353 ? 19.169 3.060 1.300 1.00 73.88 353 LEU A O 1
ATOM 2853 N N . ALA A 1 354 ? 19.395 2.780 -0.918 1.00 71.44 354 ALA A N 1
ATOM 2854 C CA . ALA A 1 354 ? 20.855 2.772 -0.893 1.00 71.44 354 ALA A CA 1
ATOM 2855 C C . ALA A 1 354 ? 21.421 4.088 -0.328 1.00 71.44 354 ALA A C 1
ATOM 2857 O O . ALA A 1 354 ? 22.299 4.076 0.532 1.00 71.44 354 ALA A O 1
ATOM 2858 N N . ARG A 1 355 ? 20.863 5.241 -0.730 1.00 68.81 355 ARG A N 1
ATOM 2859 C CA . ARG A 1 355 ? 21.286 6.548 -0.197 1.00 68.81 355 ARG A CA 1
ATOM 2860 C C . ARG A 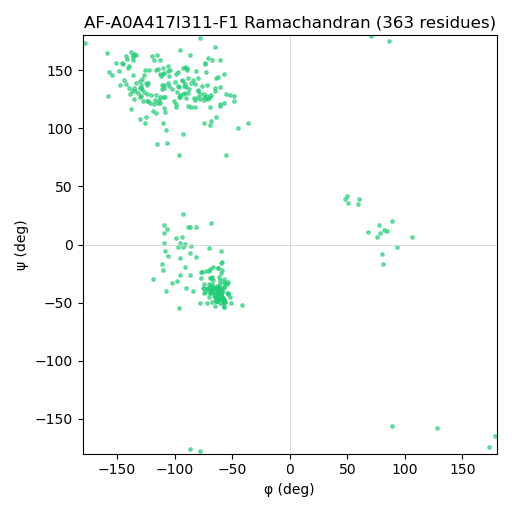1 355 ? 21.069 6.656 1.314 1.00 68.81 355 ARG A C 1
ATOM 2862 O O . ARG A 1 355 ? 21.913 7.218 2.012 1.00 68.81 355 ARG A O 1
ATOM 2869 N N . ASP A 1 356 ? 19.928 6.187 1.803 1.00 63.28 356 ASP A N 1
ATOM 2870 C CA . ASP A 1 356 ? 19.597 6.285 3.224 1.00 63.28 356 ASP A CA 1
ATOM 2871 C C . ASP A 1 356 ? 20.507 5.368 4.074 1.00 63.28 356 ASP A C 1
ATOM 2873 O O . ASP A 1 356 ? 20.840 5.727 5.203 1.00 63.28 356 ASP A O 1
ATOM 2877 N N . LYS A 1 357 ? 21.002 4.251 3.514 1.00 58.31 357 LYS A N 1
ATOM 2878 C CA . LYS A 1 357 ? 22.038 3.397 4.132 1.00 58.31 357 LYS A CA 1
ATOM 2879 C C . LYS A 1 357 ? 23.432 4.048 4.137 1.00 58.31 357 LYS A C 1
ATOM 2881 O O . LYS A 1 357 ? 24.137 3.950 5.138 1.00 58.31 357 LYS A O 1
ATOM 2886 N N . ASP A 1 358 ? 23.801 4.771 3.078 1.00 51.59 358 ASP A N 1
ATOM 2887 C CA . ASP A 1 358 ? 25.122 5.409 2.910 1.00 51.59 358 ASP A CA 1
ATOM 2888 C C . ASP A 1 358 ? 25.280 6.768 3.634 1.00 51.59 358 ASP A C 1
ATOM 2890 O O . ASP A 1 358 ? 26.215 7.530 3.371 1.00 51.59 358 ASP A O 1
ATOM 2894 N N . GLY A 1 359 ? 24.385 7.100 4.572 1.00 44.41 359 GLY A N 1
ATOM 2895 C CA . GLY A 1 359 ? 24.498 8.306 5.399 1.00 44.41 359 GLY A CA 1
ATOM 2896 C C . GLY A 1 359 ? 23.846 9.561 4.812 1.00 44.41 359 GLY A C 1
ATOM 2897 O O . GLY A 1 359 ? 24.150 10.676 5.248 1.00 44.41 359 GLY A O 1
ATOM 2898 N N . GLY A 1 360 ? 22.912 9.418 3.864 1.00 42.66 360 GLY A N 1
ATOM 2899 C CA . GLY A 1 360 ? 21.908 10.459 3.648 1.00 42.66 360 GLY A CA 1
ATOM 2900 C C . GLY A 1 360 ? 21.186 10.720 4.970 1.00 42.66 360 GLY A C 1
ATOM 2901 O O . GLY A 1 360 ? 20.782 9.764 5.619 1.00 42.66 360 GLY A O 1
ATOM 2902 N N . LEU A 1 361 ? 21.077 11.983 5.405 1.00 36.97 361 LEU A N 1
ATOM 2903 C CA . LEU A 1 361 ? 20.418 12.363 6.663 1.00 36.97 361 LEU A CA 1
ATOM 2904 C C . LEU A 1 361 ? 19.081 11.619 6.809 1.00 36.97 361 LEU A C 1
ATOM 2906 O O . LEU A 1 361 ? 18.079 11.997 6.199 1.00 36.97 361 LEU A O 1
ATOM 2910 N N . SER A 1 362 ? 19.071 10.553 7.609 1.00 37.09 362 SER A N 1
ATOM 2911 C CA . SER A 1 362 ? 17.858 9.824 7.921 1.00 37.09 362 SER A CA 1
ATOM 2912 C C . SER A 1 362 ? 17.016 10.746 8.789 1.00 37.09 362 SER A C 1
ATOM 2914 O O . SER A 1 362 ? 17.408 11.068 9.909 1.00 37.09 362 SER A O 1
ATOM 2916 N N . ASN A 1 363 ? 15.820 11.128 8.339 1.00 39.28 363 ASN A N 1
ATOM 2917 C CA . ASN A 1 363 ? 14.832 11.792 9.206 1.00 39.28 363 ASN A CA 1
ATOM 2918 C C . ASN A 1 363 ? 14.265 10.851 10.295 1.00 39.28 363 ASN A C 1
ATOM 2920 O O . ASN A 1 363 ? 13.201 11.105 10.852 1.00 39.28 363 ASN A O 1
ATOM 2924 N N . ARG A 1 364 ? 14.955 9.747 10.590 1.00 36.72 364 ARG A N 1
ATOM 2925 C CA . ARG A 1 364 ? 14.629 8.782 11.631 1.00 36.72 364 ARG A CA 1
ATOM 2926 C C . ARG A 1 364 ? 15.756 8.827 12.666 1.00 36.72 364 ARG A C 1
ATOM 2928 O O . ARG A 1 364 ? 16.727 8.086 12.551 1.00 36.72 364 ARG A O 1
ATOM 2935 N N . SER A 1 365 ? 15.633 9.746 13.626 1.00 29.98 365 SER A N 1
ATOM 2936 C CA . SER A 1 365 ? 16.276 9.648 14.946 1.00 29.98 365 SER A CA 1
ATOM 2937 C C . SER A 1 365 ? 15.228 9.323 15.992 1.00 29.98 365 SER A C 1
ATOM 2939 O O . SER A 1 365 ? 14.205 10.054 15.979 1.00 29.98 365 SER A O 1
#

Sequence (365 aa):
MKKRKWKFRIAGGAVTLLGIYLMAVGYGETITLTIATVVLIFGIAIWSMATPESYNSMTDMIAMISMEKPRKIEEFYEAYKNVDTPFGSAWLAKFYTMRQKAHVFGPDAKGEYLYFWLTKDGHVGYLGYSFIEGFIKKKLTTPVYPIHEDVAENLADHLSYHSDLMMFQSELKANLEHFVKTGTVQPFQKISASQIYTFTEDYRLTGQHFDLEDTDGNLVYEIDSTVPLKTFYIYDAMHTEIFRMTKELLHALPTYRFYLYGEPYGVLKKQFALVRDQFSMELPEGKLELREYAGSIGHNYSVKLNGTMIGAIVDNMDLTVGNIMFDNAFLIVYDAKYLPQLTALAVMAARELARDKDGGLSNRS

Foldseek 3Di:
DVVLLVVLQVQLVVLLVVLVVQCVVCPPPPVSPVVSVVSNVVSQQSNLVSDQVSVCLQAPQKGKAFFPAADDQVLVLVQFLPAQAQLATWFWFDFPVDDFIWIKRDDDPQQKIWIKTADPRRGMIMIHIDSCNNRGPDTPDDRPTHHDDPPDPADLSNVQSVVRVVCVSVVVSVQVNVCSVPVHGDHRDRFHSQQKWWWDWDDDPFWIWIFIAGSVRHTAWIWIDGPVHFKIFIAGPVRQGQKMKGWDPPDPWTKIFIDGSNHGFWIWTWDDGLHFTKIWIQGPQGIKIWTFHPPDPDGKIFIDGVNHTQKIKAAQDCDQNVNDGDRTIMMRGPDCVCVRVRSVVNSVSVVVVVCVVVDDPPSPD

Radius of gyration: 22.81 Å; Cα contacts (8 Å, |Δi|>4): 723; chains: 1; bounding box: 58×57×58 Å

Nearest PDB structures (foldseek):
  2qm9-assembly1_A  TM=4.827E-01  e=7.514E+00  Mus musculus
  2n93-assembly1_A  TM=3.707E-01  e=2.741E+00  Abscondita cerata
  8jb5-assembly1_A  TM=1.890E-01  e=4.057E+00  Paraclostridium sordellii ATCC 9714
  8x2h-assembly1_A  TM=2.020E-01  e=6.351E+00  Paraclostridium sordellii ATCC 9714